Protein AF-A0A970R8T7-F1 (afdb_monomer_lite)

Sequence (219 aa):
MKTLKLEVGKTYRNRNGEEVKIVWNNNTDKYPYQGSDGKSYTEYGVFDYDAGETSRDLIEEVEAPPATRHAFSIPDGVKEITVEQVGNRIVVEMVPEEVEGPKPGDVMINVHESVYIFKEPVGKNTHKSYAWLGKYGRLAIGKSCFSGRPATPEEAQPLFDALKKAGKKWNPKTMQVEEVPESTRIREWVQEHLNDGYYNQQGIAEVIGNYLNQKEGVK

pLDDT: mean 87.62, std 8.95, range [45.06, 97.0]

Structure (mmCIF, N/CA/C/O backbone):
data_AF-A0A970R8T7-F1
#
_entry.id   AF-A0A970R8T7-F1
#
loop_
_atom_site.group_PDB
_atom_site.id
_atom_site.type_symbol
_atom_site.label_atom_id
_atom_site.label_alt_id
_atom_site.label_comp_id
_atom_site.label_asym_id
_atom_site.label_entity_id
_atom_site.label_seq_id
_atom_site.pdbx_PDB_ins_code
_atom_site.Cartn_x
_atom_site.Cartn_y
_atom_site.Cartn_z
_atom_site.occupancy
_atom_site.B_iso_or_equiv
_atom_site.auth_seq_id
_atom_site.auth_comp_id
_atom_site.auth_asym_id
_atom_site.auth_atom_id
_atom_site.pdbx_PDB_model_num
ATOM 1 N N . MET A 1 1 ? -18.421 0.380 67.987 1.00 47.97 1 MET A N 1
ATOM 2 C CA . MET A 1 1 ? -19.191 0.788 66.793 1.00 47.97 1 MET A CA 1
ATOM 3 C C . MET A 1 1 ? -18.249 1.556 65.884 1.00 47.97 1 MET A C 1
ATOM 5 O O . MET A 1 1 ? -17.471 2.343 66.410 1.00 47.97 1 MET A O 1
ATOM 9 N N . LYS A 1 2 ? -18.233 1.282 64.573 1.00 54.03 2 LYS A N 1
ATOM 10 C CA . LYS A 1 2 ? -17.502 2.139 63.629 1.00 54.03 2 LYS A CA 1
ATOM 11 C C . LYS A 1 2 ? -18.202 3.498 63.621 1.00 54.03 2 LYS A C 1
ATOM 13 O O . LYS A 1 2 ? -19.410 3.544 63.425 1.00 54.03 2 LYS A O 1
ATOM 18 N N . THR A 1 3 ? -17.465 4.569 63.875 1.00 72.38 3 THR A N 1
ATOM 19 C CA . THR A 1 3 ? -17.986 5.928 63.732 1.00 72.38 3 THR A CA 1
ATOM 20 C C . THR A 1 3 ? -18.136 6.201 62.238 1.00 72.38 3 THR A C 1
ATOM 22 O O . THR A 1 3 ? -17.134 6.228 61.525 1.00 72.38 3 THR A O 1
ATOM 25 N N . LEU A 1 4 ? -19.373 6.310 61.750 1.00 87.69 4 LEU A N 1
ATOM 26 C CA . LEU A 1 4 ? -19.646 6.647 60.355 1.00 87.69 4 LEU A CA 1
ATOM 27 C C . LEU A 1 4 ? -19.125 8.059 60.079 1.00 87.69 4 LEU A C 1
ATOM 29 O O . LEU A 1 4 ? -19.402 8.960 60.860 1.00 87.69 4 LEU A O 1
ATOM 33 N N . LYS A 1 5 ? -18.385 8.261 58.990 1.00 92.69 5 LYS A N 1
ATOM 34 C CA . LYS A 1 5 ? -17.990 9.595 58.533 1.00 92.69 5 LYS A CA 1
ATOM 35 C C . LYS A 1 5 ? -18.388 9.746 57.075 1.00 92.69 5 LYS A C 1
ATOM 37 O O . LYS A 1 5 ? -17.973 8.941 56.241 1.00 92.69 5 LYS A O 1
ATOM 42 N N . LEU A 1 6 ? -19.223 10.737 56.789 1.00 92.81 6 LEU A N 1
ATOM 43 C CA . LEU A 1 6 ? -19.702 10.985 55.436 1.00 92.81 6 LEU A CA 1
ATOM 44 C C . LEU A 1 6 ? -18.596 11.573 54.555 1.00 92.81 6 LEU A C 1
ATOM 46 O O . LEU A 1 6 ? -17.823 12.427 54.988 1.00 92.81 6 LEU A O 1
ATOM 50 N N . GLU A 1 7 ? -18.560 11.152 53.293 1.00 93.69 7 GLU A N 1
ATOM 51 C CA . GLU A 1 7 ? -17.709 11.729 52.256 1.00 93.69 7 GLU A CA 1
ATOM 52 C C . GLU A 1 7 ? -18.530 11.978 50.989 1.00 93.69 7 GLU A C 1
ATOM 54 O O . GLU A 1 7 ? -19.393 11.183 50.608 1.00 93.69 7 GLU A O 1
ATOM 59 N N . VAL A 1 8 ? -18.237 13.085 50.307 1.00 93.00 8 VAL A N 1
ATOM 60 C CA . VAL A 1 8 ? -18.879 13.413 49.031 1.00 93.00 8 VAL A CA 1
ATOM 61 C C . VAL A 1 8 ? -18.501 12.371 47.978 1.00 93.00 8 VAL A C 1
ATOM 63 O O . VAL A 1 8 ? -17.332 12.040 47.803 1.00 93.00 8 VAL A O 1
ATOM 66 N N . GLY A 1 9 ? -19.500 11.876 47.251 1.00 90.81 9 GLY A N 1
ATOM 67 C CA . GLY A 1 9 ? -19.357 10.865 46.206 1.00 90.81 9 GLY A CA 1
ATOM 68 C C . GLY A 1 9 ? -19.678 9.441 46.659 1.00 90.81 9 GLY A C 1
ATOM 69 O O . GLY A 1 9 ? -19.967 8.609 45.797 1.00 90.81 9 GLY A O 1
ATOM 70 N N . LYS A 1 10 ? -19.693 9.174 47.971 1.00 93.06 10 LYS A N 1
ATOM 71 C CA . LYS A 1 10 ? -20.064 7.875 48.546 1.00 93.06 10 LYS A CA 1
ATOM 72 C C . LYS A 1 10 ? -21.576 7.736 48.738 1.00 93.06 10 LYS A C 1
ATOM 74 O O . LYS A 1 10 ? -22.303 8.730 48.796 1.00 93.06 10 LYS A O 1
ATOM 79 N N . THR A 1 11 ? -22.032 6.491 48.834 1.00 94.06 11 THR A N 1
ATOM 80 C CA . THR A 1 11 ? -23.437 6.130 49.060 1.00 94.06 11 THR A CA 1
ATOM 81 C C . THR A 1 11 ? -23.575 5.487 50.427 1.00 94.06 11 THR A C 1
ATOM 83 O O . THR A 1 11 ? -22.715 4.713 50.836 1.00 94.06 11 THR A O 1
ATOM 86 N N . TYR A 1 12 ? -24.648 5.813 51.134 1.00 94.56 12 TYR A N 1
ATOM 87 C CA . TYR A 1 12 ? -24.905 5.344 52.487 1.00 94.56 12 TYR A CA 1
ATOM 88 C C . TYR A 1 12 ? -26.340 4.857 52.608 1.00 94.56 12 TYR A C 1
ATOM 90 O O . TYR A 1 12 ? -27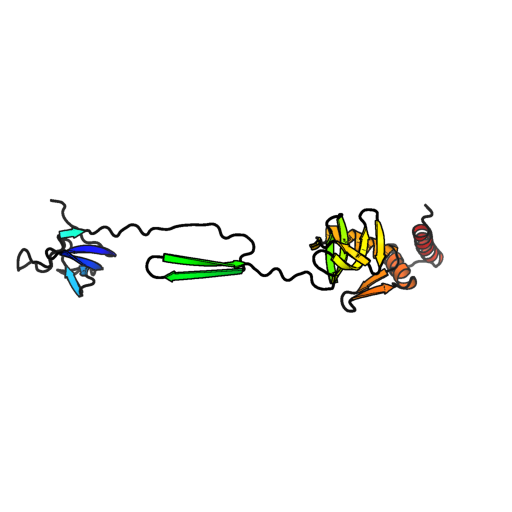.222 5.391 51.944 1.00 94.56 12 TYR A O 1
ATOM 98 N N . ARG A 1 13 ? -26.589 3.868 53.461 1.00 94.50 13 ARG A N 1
ATOM 99 C CA . ARG A 1 13 ? -27.934 3.360 53.724 1.00 94.50 13 ARG A CA 1
ATOM 100 C C . ARG A 1 13 ? -28.487 3.961 55.007 1.00 94.50 13 ARG A C 1
ATOM 102 O O . ARG A 1 13 ? -27.788 4.013 56.024 1.00 94.50 13 ARG A O 1
ATOM 109 N N . ASN A 1 14 ? -29.734 4.415 54.959 1.00 94.00 14 ASN A N 1
ATOM 110 C CA . ASN A 1 14 ? -30.456 4.874 56.138 1.00 94.00 14 ASN A CA 1
ATOM 111 C C . ASN A 1 14 ? -31.114 3.711 56.902 1.00 94.00 14 ASN A C 1
ATOM 113 O O . ASN A 1 14 ? -31.119 2.564 56.450 1.00 94.00 14 ASN A O 1
ATOM 117 N N . ARG A 1 15 ? -31.705 3.997 58.066 1.00 91.56 15 ARG A N 1
ATOM 118 C CA . ARG A 1 15 ? -32.386 2.980 58.893 1.00 91.56 15 ARG A CA 1
ATOM 119 C C . ARG A 1 15 ? -33.628 2.361 58.237 1.00 91.56 15 ARG A C 1
ATOM 121 O O . ARG A 1 15 ? -34.011 1.260 58.622 1.00 91.56 15 ARG A O 1
ATOM 128 N N . ASN A 1 16 ? -34.232 3.027 57.251 1.00 92.25 16 ASN A N 1
ATOM 129 C CA . ASN A 1 16 ? -35.312 2.467 56.427 1.00 92.25 16 ASN A CA 1
ATOM 130 C C . ASN A 1 16 ? -34.809 1.545 55.305 1.00 92.25 16 ASN A C 1
ATOM 132 O O . ASN A 1 16 ? -35.622 0.945 54.604 1.00 92.25 16 ASN A O 1
ATOM 136 N N . GLY A 1 17 ? -33.493 1.425 55.119 1.00 90.31 17 GLY A N 1
ATOM 137 C CA . GLY A 1 17 ? -32.898 0.648 54.037 1.00 90.31 17 GLY A CA 1
ATOM 138 C C . GLY A 1 17 ? -32.753 1.412 52.716 1.00 90.31 17 GLY A C 1
ATOM 139 O O . GLY A 1 17 ? -32.382 0.809 51.713 1.00 90.31 17 GLY A O 1
ATOM 140 N N . GLU A 1 18 ? -33.026 2.717 52.695 1.00 92.81 18 GLU A N 1
ATOM 141 C CA . GLU A 1 18 ? -32.900 3.559 51.502 1.00 92.81 18 GLU A CA 1
ATOM 142 C C . GLU A 1 18 ? -31.448 4.020 51.324 1.00 92.81 18 GLU A C 1
ATOM 144 O O . GLU A 1 18 ? -30.773 4.376 52.291 1.00 92.81 18 GLU A O 1
ATOM 149 N N . GLU A 1 19 ? -30.965 4.024 50.082 1.00 94.56 19 GLU A N 1
ATOM 150 C CA . GLU A 1 19 ? -29.595 4.412 49.743 1.00 94.56 19 GLU A CA 1
ATOM 151 C C . GLU A 1 19 ? -29.531 5.882 49.310 1.00 94.56 19 GLU A C 1
ATOM 153 O O . GLU A 1 19 ? -30.223 6.315 48.388 1.00 94.56 19 GLU A O 1
ATOM 158 N N . VAL A 1 20 ? -28.672 6.654 49.971 1.00 94.38 20 VAL A N 1
ATOM 159 C CA . VAL A 1 20 ? -28.485 8.090 49.769 1.00 94.38 20 VAL A CA 1
ATOM 160 C C . VAL A 1 20 ? -27.037 8.348 49.380 1.00 94.38 20 VAL A C 1
ATOM 162 O O . VAL A 1 20 ? -26.107 8.067 50.139 1.00 94.38 20 VAL A O 1
ATOM 165 N N . LYS A 1 21 ? -26.828 8.911 48.187 1.00 95.12 21 LYS A N 1
ATOM 166 C CA . LYS A 1 21 ? -25.505 9.353 47.745 1.00 95.12 21 LYS A CA 1
ATOM 167 C C . LYS A 1 21 ? -25.242 10.756 48.260 1.00 95.12 21 LYS A C 1
ATOM 169 O O . LYS A 1 21 ? -26.042 11.652 48.019 1.00 95.12 21 LYS A O 1
ATOM 174 N N . ILE A 1 22 ? -24.108 10.978 48.909 1.00 96.00 22 ILE A N 1
ATOM 175 C CA . ILE A 1 22 ? -23.705 12.322 49.323 1.00 96.00 22 ILE A CA 1
ATOM 176 C C . ILE A 1 22 ? -23.175 13.061 48.099 1.00 96.00 22 ILE A C 1
ATOM 178 O O . ILE A 1 22 ? -22.177 12.663 47.499 1.00 96.00 22 ILE A O 1
ATOM 182 N N . VAL A 1 23 ? -23.865 14.125 47.698 1.00 96.06 23 VAL A N 1
ATOM 183 C CA . VAL A 1 23 ? -23.583 14.860 46.456 1.00 96.06 23 VAL A CA 1
ATOM 184 C C . VAL A 1 23 ? -22.853 16.172 46.700 1.00 96.06 23 VAL A C 1
ATOM 186 O O . VAL A 1 23 ? -22.197 16.678 45.792 1.00 96.06 23 VAL A O 1
ATOM 189 N N . TRP A 1 24 ? -22.933 16.718 47.913 1.00 94.62 24 TRP A N 1
ATOM 190 C CA . TRP A 1 24 ? -22.353 18.018 48.221 1.00 94.62 24 TRP A CA 1
ATOM 191 C C . TRP A 1 24 ? -21.981 18.148 49.698 1.00 94.62 24 TRP A C 1
ATOM 193 O O . TRP A 1 24 ? -22.558 17.473 50.549 1.00 94.62 24 TRP A O 1
ATOM 203 N N . ASN A 1 25 ? -21.002 19.008 49.990 1.00 93.88 25 ASN A N 1
ATOM 204 C CA . ASN A 1 25 ? -20.616 19.387 51.344 1.00 93.88 25 ASN A CA 1
ATOM 205 C C . ASN A 1 25 ? -20.251 20.883 51.390 1.00 93.88 25 ASN A C 1
ATOM 207 O O . ASN A 1 25 ? -19.414 21.332 50.605 1.00 93.88 25 ASN A O 1
ATOM 211 N N . ASN A 1 26 ? -20.860 21.642 52.303 1.00 89.62 26 ASN A N 1
ATOM 212 C CA . ASN A 1 26 ? -20.630 23.080 52.474 1.00 89.62 26 ASN A CA 1
ATOM 213 C C . ASN A 1 26 ? -19.660 23.450 53.616 1.00 89.62 26 ASN A C 1
ATOM 215 O O . ASN A 1 26 ? -19.360 24.632 53.786 1.00 89.62 26 ASN A O 1
ATOM 219 N N . ASN A 1 27 ? -19.179 22.466 54.386 1.00 84.69 27 ASN A N 1
ATOM 220 C CA . ASN A 1 27 ? -18.212 22.552 55.494 1.00 84.69 27 ASN A CA 1
ATOM 221 C C . ASN A 1 27 ? -18.502 23.595 56.592 1.00 84.69 27 ASN A C 1
ATOM 223 O O . ASN A 1 27 ? -17.653 23.816 57.454 1.00 84.69 27 ASN A O 1
ATOM 227 N N . THR A 1 28 ? -19.654 24.262 56.568 1.00 78.19 28 THR A N 1
ATOM 228 C CA . THR A 1 28 ? -19.912 25.451 57.397 1.00 78.19 28 THR A CA 1
ATOM 229 C C . THR A 1 28 ? -21.260 25.410 58.115 1.00 78.19 28 THR A C 1
ATOM 231 O O . THR A 1 28 ? -21.489 26.231 58.999 1.00 78.19 28 THR A O 1
ATOM 234 N N . ASP A 1 29 ? -22.127 24.450 57.787 1.00 82.38 29 ASP A N 1
ATOM 235 C CA . ASP A 1 29 ? -23.466 24.310 58.369 1.00 82.38 29 ASP A CA 1
ATOM 236 C C . ASP A 1 29 ? -23.533 23.201 59.441 1.00 82.38 29 ASP A C 1
ATOM 238 O O . ASP A 1 29 ? -22.688 22.306 59.484 1.00 82.38 29 ASP A O 1
ATOM 242 N N . LYS A 1 30 ? -24.573 23.233 60.291 1.00 86.31 30 LYS A N 1
ATOM 243 C CA . LYS A 1 30 ? -24.917 22.168 61.259 1.00 86.31 30 LYS A CA 1
ATOM 244 C C . LYS A 1 30 ? -25.123 20.825 60.546 1.00 86.31 30 LYS A C 1
ATOM 246 O O . LYS A 1 30 ? -24.790 19.779 61.099 1.00 86.31 30 LYS A O 1
ATOM 251 N N . TYR A 1 31 ? -25.625 20.869 59.312 1.00 90.88 31 TYR A N 1
ATOM 252 C CA . TYR A 1 31 ? -25.830 19.715 58.435 1.00 90.88 31 TYR A CA 1
ATOM 253 C C . TYR A 1 31 ? -25.072 19.923 57.120 1.00 90.88 31 TYR A C 1
ATOM 255 O O . TYR A 1 31 ? -25.674 20.285 56.106 1.00 90.88 31 TYR A O 1
ATOM 263 N N . PRO A 1 32 ? -23.738 19.772 57.127 1.00 92.94 32 PRO A N 1
ATOM 264 C CA . PRO A 1 32 ? -22.929 20.261 56.028 1.00 92.94 32 PRO A CA 1
ATOM 265 C C . PRO A 1 32 ? -23.013 19.377 54.781 1.00 92.94 32 PRO A C 1
ATOM 267 O O . PRO A 1 32 ? -22.701 19.863 53.699 1.00 92.94 32 PRO A O 1
ATOM 270 N N . TYR A 1 33 ? -23.459 18.120 54.896 1.00 95.25 33 TYR A N 1
ATOM 271 C CA . TYR A 1 33 ? -23.526 17.163 53.789 1.00 95.25 33 TYR A CA 1
ATOM 272 C C . TYR A 1 33 ? -24.929 17.078 53.197 1.00 95.25 33 TYR A C 1
ATOM 274 O O . TYR A 1 33 ? -25.868 16.766 53.916 1.00 95.25 33 TYR A O 1
ATOM 282 N N . GLN A 1 34 ? -25.075 17.265 51.886 1.00 95.94 34 GLN A N 1
ATOM 283 C CA . GLN A 1 34 ? -26.351 17.085 51.191 1.00 95.94 34 GLN A CA 1
ATOM 284 C C . GLN A 1 34 ? -26.388 15.750 50.442 1.00 95.94 34 GLN A C 1
ATOM 286 O O . GLN A 1 34 ? -25.474 15.422 49.677 1.00 95.94 34 GLN A O 1
ATOM 291 N N . GLY A 1 35 ? -27.460 14.993 50.657 1.00 95.38 35 GLY A N 1
ATOM 292 C CA . GLY A 1 35 ? -27.767 13.747 49.969 1.00 95.38 35 GLY A CA 1
ATOM 293 C C . GLY A 1 35 ? -28.494 13.950 48.638 1.00 95.38 35 GLY A C 1
ATOM 294 O O . GLY A 1 35 ? -29.081 14.997 48.362 1.00 95.38 35 GLY A O 1
ATOM 295 N N . SER A 1 36 ? -28.484 12.913 47.801 1.00 95.31 36 SER A N 1
ATOM 296 C CA . SER A 1 36 ? -29.215 12.837 46.528 1.00 95.31 36 SER A CA 1
ATOM 297 C C . SER A 1 36 ? -30.737 12.884 46.691 1.00 95.31 36 SER A C 1
ATOM 299 O O . SER A 1 36 ? -31.455 13.136 45.731 1.00 95.31 36 SER A O 1
ATOM 301 N N . ASP A 1 37 ? -31.223 12.650 47.906 1.00 93.38 37 ASP A N 1
ATOM 302 C CA . ASP A 1 37 ? -32.613 12.793 48.341 1.00 93.38 37 ASP A CA 1
ATOM 303 C C . ASP A 1 37 ? -32.996 14.249 48.683 1.00 93.38 37 ASP A C 1
ATOM 305 O O . ASP A 1 37 ? -34.122 14.531 49.105 1.00 93.38 37 ASP A O 1
ATOM 309 N N . GLY A 1 38 ? -32.055 15.186 48.523 1.00 92.75 38 GLY A N 1
ATOM 310 C CA . GLY A 1 38 ? -32.233 16.602 48.824 1.00 92.75 38 GLY A CA 1
ATOM 311 C C . GLY A 1 38 ? -32.230 16.924 50.319 1.00 92.75 38 GLY A C 1
ATOM 312 O O . GLY A 1 38 ? -32.581 18.046 50.686 1.00 92.75 38 GLY A O 1
ATOM 313 N N . LYS A 1 39 ? -31.867 15.971 51.186 1.00 93.81 39 LYS A N 1
ATOM 314 C CA . LYS A 1 39 ? -31.753 16.173 52.635 1.00 93.81 39 LYS A CA 1
ATOM 315 C C . LYS A 1 39 ? -30.326 16.512 53.033 1.00 93.81 39 LYS A C 1
ATOM 317 O O . LYS A 1 39 ? -29.384 16.196 52.312 1.00 93.81 39 LYS A O 1
ATOM 322 N N . SER A 1 40 ? -30.187 17.155 54.187 1.00 94.31 40 SER A N 1
ATOM 323 C CA . SER A 1 40 ? -28.890 17.497 54.758 1.00 94.31 40 SER A CA 1
ATOM 324 C C . SER A 1 40 ? -28.618 16.657 56.000 1.00 94.31 40 SER A C 1
ATOM 326 O O . SER A 1 40 ? -29.532 16.366 56.768 1.00 94.31 40 SER A O 1
ATOM 328 N N . TYR A 1 41 ? -27.358 16.283 56.182 1.00 93.38 41 TYR A N 1
ATOM 329 C CA . TYR A 1 41 ? -26.882 15.362 57.201 1.00 93.38 41 TYR A CA 1
ATOM 330 C C . TYR A 1 41 ? -25.664 15.945 57.913 1.00 93.38 41 TYR A C 1
ATOM 332 O O . TYR A 1 41 ? -24.873 16.698 57.331 1.00 93.38 41 TYR A O 1
ATOM 340 N N . THR A 1 42 ? -25.489 15.575 59.178 1.00 92.75 42 THR A N 1
ATOM 341 C CA . THR A 1 42 ? -24.240 15.834 59.902 1.00 92.75 42 THR A CA 1
ATOM 342 C C . THR A 1 42 ? -23.101 14.992 59.325 1.00 92.75 42 THR A C 1
ATOM 344 O O . THR A 1 42 ? -23.326 14.049 58.568 1.00 92.75 42 THR A O 1
ATOM 347 N N . GLU A 1 43 ? -21.861 15.268 59.732 1.00 92.25 43 GLU A N 1
ATOM 348 C CA . GLU A 1 43 ? -20.707 14.440 59.348 1.00 92.25 43 GLU A CA 1
ATOM 349 C C . GLU A 1 43 ? -20.832 12.960 59.746 1.00 92.25 43 GLU A C 1
ATOM 351 O O . GLU A 1 43 ? -20.168 12.117 59.145 1.00 92.25 43 GLU A O 1
ATOM 356 N N . TYR A 1 44 ? -21.710 12.647 60.706 1.00 91.62 44 TYR A N 1
ATOM 357 C CA . TYR A 1 44 ? -21.961 11.299 61.217 1.00 91.62 44 TYR A CA 1
ATOM 358 C C . TYR A 1 44 ? -23.240 10.660 60.661 1.00 91.62 44 TYR A C 1
ATOM 360 O O . TYR A 1 44 ? -23.652 9.614 61.153 1.00 91.62 44 TYR A O 1
ATOM 368 N N . GLY A 1 45 ? -23.889 11.273 59.664 1.00 89.56 45 GLY A N 1
ATOM 369 C CA . GLY A 1 45 ? -25.091 10.702 59.052 1.00 89.56 45 GLY A CA 1
ATOM 370 C C . GLY A 1 45 ? -26.404 11.018 59.763 1.00 89.56 45 GLY A C 1
ATOM 371 O O . GLY A 1 45 ? -27.435 10.485 59.368 1.00 89.56 45 GLY A O 1
ATOM 372 N N . VAL A 1 46 ? -26.406 11.888 60.777 1.00 91.75 46 VAL A N 1
ATOM 373 C CA . VAL A 1 46 ? -27.632 12.253 61.509 1.00 91.75 46 VAL A CA 1
ATOM 374 C C . VAL A 1 46 ? -28.428 13.276 60.707 1.00 91.75 46 VAL A C 1
ATOM 376 O O . VAL A 1 46 ? -27.875 14.299 60.297 1.00 91.75 46 VAL A O 1
ATOM 379 N N . PHE A 1 47 ? -29.715 13.006 60.493 1.00 89.06 47 PHE A N 1
ATOM 380 C CA . PHE A 1 47 ? -30.612 13.902 59.758 1.00 89.06 47 PHE A CA 1
ATOM 381 C C . PHE A 1 47 ? -31.160 15.034 60.641 1.00 89.06 47 PHE A C 1
ATOM 383 O O . PHE A 1 47 ? -31.245 16.177 60.199 1.00 89.06 47 PHE A O 1
ATOM 390 N N . ASP A 1 48 ? -31.514 14.727 61.891 1.00 86.69 48 ASP A N 1
ATOM 391 C CA . ASP A 1 48 ? -32.039 15.696 62.856 1.00 86.69 48 ASP A CA 1
ATOM 392 C C . ASP A 1 48 ? -31.436 15.450 64.243 1.00 86.69 48 ASP A C 1
ATOM 394 O O . ASP A 1 48 ? -31.723 14.455 64.902 1.00 86.69 48 ASP A O 1
ATOM 398 N N . TYR A 1 49 ? -30.578 16.369 64.682 1.00 77.50 49 TYR A N 1
ATOM 399 C CA . TYR A 1 49 ? -29.861 16.257 65.950 1.00 77.50 49 TYR A CA 1
ATOM 400 C C . TYR A 1 49 ? -30.786 16.357 67.173 1.00 77.50 49 TYR A C 1
ATOM 402 O O . TYR A 1 49 ? -30.487 15.787 68.221 1.00 77.50 49 TYR A O 1
ATOM 410 N N . ASP A 1 50 ? -31.898 17.085 67.052 1.00 81.25 50 ASP A N 1
ATOM 411 C CA . ASP A 1 50 ? -32.761 17.429 68.184 1.00 81.25 50 ASP A CA 1
ATOM 412 C C . ASP A 1 50 ? -33.877 16.382 68.391 1.00 81.25 50 ASP A C 1
ATOM 414 O O . ASP A 1 50 ? -34.461 16.293 69.473 1.00 81.25 50 ASP A O 1
ATOM 418 N N . ALA A 1 51 ? -34.134 15.545 67.379 1.00 78.75 51 ALA A N 1
ATOM 419 C CA . ALA A 1 51 ? -35.141 14.482 67.401 1.00 78.75 51 ALA A CA 1
ATOM 420 C C . ALA A 1 51 ? -34.616 13.111 67.879 1.00 78.75 51 ALA A C 1
ATOM 422 O O . ALA A 1 51 ? -35.403 12.173 68.021 1.00 78.75 51 ALA A O 1
ATOM 423 N N . GLY A 1 52 ? -33.313 12.979 68.152 1.00 80.69 52 GLY A N 1
ATOM 424 C CA . GLY A 1 52 ? -32.690 11.694 68.481 1.00 80.69 52 GLY A CA 1
ATOM 425 C C . GLY A 1 52 ? -32.544 10.785 67.256 1.00 80.69 52 GLY A C 1
ATOM 426 O O . GLY A 1 52 ? -32.410 11.269 66.139 1.00 80.69 52 GLY A O 1
ATOM 427 N N . GLU A 1 53 ? -32.540 9.461 67.455 1.00 85.62 53 GLU A N 1
ATOM 428 C CA . GLU A 1 53 ? -32.408 8.516 66.337 1.00 85.62 53 GLU A CA 1
ATOM 429 C C . GLU A 1 53 ? -33.630 8.586 65.413 1.00 85.62 53 GLU A C 1
ATOM 431 O O . GLU A 1 53 ? -34.748 8.238 65.804 1.00 85.62 53 GLU A O 1
ATOM 436 N N . THR A 1 54 ? -33.411 8.990 64.164 1.00 89.38 54 THR A N 1
ATOM 437 C CA . THR A 1 54 ? -34.465 9.074 63.155 1.00 89.38 54 THR A CA 1
ATOM 438 C C . THR A 1 54 ? -34.324 7.973 62.117 1.00 89.38 54 THR A C 1
ATOM 440 O O . THR A 1 54 ? -33.235 7.482 61.818 1.00 89.38 54 THR A O 1
ATOM 443 N N . SER A 1 55 ? -35.441 7.604 61.491 1.00 90.56 55 SER A N 1
ATOM 444 C CA . SER A 1 55 ? -35.446 6.613 60.410 1.00 90.56 55 SER A CA 1
ATOM 445 C C . SER A 1 55 ? -34.624 7.030 59.180 1.00 90.56 55 SER A C 1
ATOM 447 O O . SER A 1 55 ? -34.265 6.191 58.355 1.00 90.56 55 SER A O 1
ATOM 449 N N . ARG A 1 56 ? -34.299 8.323 59.076 1.00 90.56 56 ARG A N 1
ATOM 450 C CA . ARG A 1 56 ? -33.505 8.910 57.996 1.00 90.56 56 ARG A CA 1
ATOM 451 C C . ARG A 1 56 ? -32.012 8.934 58.281 1.00 90.56 56 ARG A C 1
ATOM 453 O O . ARG A 1 56 ? -31.257 9.236 57.367 1.00 90.56 56 ARG A O 1
ATOM 460 N N . ASP A 1 57 ? -31.582 8.614 59.498 1.00 92.62 57 ASP A N 1
ATOM 461 C CA . ASP A 1 57 ? -30.159 8.617 59.820 1.00 92.62 57 ASP A CA 1
ATOM 462 C C . ASP A 1 57 ? -29.423 7.579 58.969 1.00 92.62 57 ASP A C 1
ATOM 464 O O . ASP A 1 57 ? -29.849 6.424 58.864 1.00 92.62 57 ASP A O 1
ATOM 468 N N . LEU A 1 58 ? -28.312 8.002 58.373 1.00 93.31 58 LEU A N 1
ATOM 469 C CA . LEU A 1 58 ? -27.393 7.155 57.627 1.00 93.31 58 LEU A CA 1
ATOM 470 C C . LEU A 1 58 ? -26.580 6.335 58.628 1.00 93.31 58 LEU A C 1
ATOM 472 O O . LEU A 1 58 ? -25.977 6.890 59.544 1.00 93.31 58 LEU A O 1
ATOM 476 N N . ILE A 1 59 ? -26.582 5.014 58.465 1.00 93.12 59 ILE A N 1
ATOM 477 C CA . ILE A 1 59 ? -25.998 4.084 59.443 1.00 93.12 59 ILE A CA 1
ATOM 478 C C . ILE A 1 59 ? -24.865 3.231 58.876 1.00 93.12 59 ILE A C 1
ATOM 480 O O . ILE A 1 59 ? -24.040 2.733 59.641 1.00 93.12 59 ILE A O 1
ATOM 484 N N . GLU A 1 60 ? -24.780 3.084 57.554 1.00 91.81 60 GLU A N 1
ATOM 485 C CA . GLU A 1 60 ? -23.723 2.308 56.906 1.00 91.81 60 GLU A CA 1
ATOM 486 C C . GLU A 1 60 ? -23.333 2.887 55.545 1.00 91.81 60 GLU A C 1
ATOM 488 O O . GLU A 1 60 ? -24.173 3.412 54.819 1.00 91.81 60 GLU A O 1
ATOM 493 N N . GLU A 1 61 ? -22.048 2.794 55.200 1.00 91.00 61 GLU A N 1
ATOM 494 C CA . GLU A 1 61 ? -21.557 3.041 53.842 1.00 91.00 61 GLU A CA 1
ATOM 495 C C . GLU A 1 61 ? -21.902 1.835 52.961 1.00 91.00 61 GLU A C 1
ATOM 497 O O . GLU A 1 61 ? -21.613 0.694 53.322 1.00 91.00 61 GLU A O 1
ATOM 502 N N . VAL A 1 62 ? -22.507 2.092 51.804 1.00 88.12 62 VAL A N 1
ATOM 503 C CA . VAL A 1 62 ? -22.773 1.090 50.772 1.00 88.12 62 VAL A CA 1
ATOM 504 C C . VAL A 1 62 ? -21.644 1.168 49.755 1.00 88.12 62 VAL A C 1
ATOM 506 O O . VAL A 1 62 ? -21.556 2.120 48.974 1.00 88.12 62 VAL A O 1
ATOM 509 N N . GLU A 1 63 ? -20.772 0.161 49.758 1.00 79.25 63 GLU A N 1
ATOM 510 C CA . GLU A 1 63 ? -19.757 0.020 48.719 1.00 79.25 63 GLU A CA 1
ATOM 511 C C . GLU A 1 63 ? -20.453 -0.199 47.371 1.00 79.25 63 GLU A C 1
ATOM 513 O O . GLU A 1 63 ? -21.175 -1.179 47.170 1.00 79.25 63 GLU A O 1
ATOM 518 N N . ALA A 1 64 ? -20.252 0.731 46.434 1.00 66.31 64 ALA A N 1
ATOM 519 C CA . ALA A 1 64 ? -20.711 0.533 45.068 1.00 66.31 64 ALA A CA 1
ATOM 520 C C . ALA A 1 64 ? -20.012 -0.711 44.488 1.00 66.31 64 ALA A C 1
ATOM 522 O O . ALA A 1 64 ? -18.801 -0.866 44.685 1.00 66.31 64 ALA A O 1
ATOM 523 N N . PRO A 1 65 ? -20.727 -1.587 43.757 1.00 63.72 65 PRO A N 1
ATOM 524 C CA . PRO A 1 65 ? -20.091 -2.725 43.117 1.00 63.72 65 PRO A CA 1
ATOM 525 C C . PRO A 1 65 ? -18.964 -2.221 42.206 1.00 63.72 65 PRO A C 1
ATOM 527 O O . PRO A 1 65 ? -19.132 -1.202 41.523 1.00 63.72 65 PRO A O 1
ATOM 530 N N . PRO A 1 66 ? -17.804 -2.898 42.189 1.00 58.16 66 PRO A N 1
ATOM 531 C CA . PRO A 1 66 ? -16.697 -2.487 41.347 1.00 58.16 66 PRO A CA 1
ATOM 532 C C . PRO A 1 66 ? -17.174 -2.444 39.897 1.00 58.16 66 PRO A C 1
ATOM 534 O O . PRO A 1 66 ? -17.747 -3.410 39.393 1.00 58.16 66 PRO A O 1
ATOM 537 N N . ALA A 1 67 ? -16.942 -1.318 39.222 1.00 62.53 67 ALA A N 1
ATOM 538 C CA . ALA A 1 67 ? -17.215 -1.208 37.798 1.00 62.53 67 ALA A CA 1
ATOM 539 C C . ALA A 1 67 ? -16.389 -2.275 37.064 1.00 62.53 67 ALA A C 1
ATOM 541 O O . ALA A 1 67 ? -15.164 -2.165 36.964 1.00 62.53 67 ALA A O 1
ATOM 542 N N . THR A 1 68 ? -17.046 -3.321 36.570 1.00 70.12 68 THR A N 1
ATOM 543 C CA . THR A 1 68 ? -16.407 -4.357 35.760 1.00 70.12 68 THR A CA 1
ATOM 544 C C . THR A 1 68 ? -15.949 -3.738 34.449 1.00 70.12 68 THR A C 1
ATOM 546 O O . THR A 1 68 ? -16.761 -3.295 33.638 1.00 70.12 68 THR A O 1
ATOM 549 N N . ARG A 1 69 ? -14.631 -3.681 34.250 1.00 76.94 69 ARG A N 1
ATOM 550 C CA . ARG A 1 69 ? -14.003 -3.236 33.005 1.00 76.94 69 ARG A CA 1
ATOM 551 C C . ARG A 1 69 ? -13.421 -4.448 32.296 1.00 76.94 69 ARG A C 1
ATOM 553 O O . ARG A 1 69 ? -12.655 -5.199 32.893 1.00 76.94 69 ARG A O 1
ATOM 560 N N . HIS A 1 70 ? -13.753 -4.600 31.021 1.00 82.12 70 HIS A N 1
ATOM 561 C CA . HIS A 1 70 ? -13.153 -5.594 30.141 1.00 82.12 70 HIS A CA 1
ATOM 562 C C . HIS A 1 70 ? -12.383 -4.869 29.043 1.00 82.12 70 HIS A C 1
ATOM 564 O O . HIS A 1 70 ? -12.906 -3.942 28.428 1.00 82.12 70 HIS A O 1
ATOM 570 N N . ALA A 1 71 ? -11.137 -5.277 28.824 1.00 84.88 71 ALA A N 1
ATOM 571 C CA . ALA A 1 71 ? -10.295 -4.772 27.752 1.00 84.88 71 ALA A CA 1
ATOM 572 C C . ALA A 1 71 ? -10.073 -5.882 26.724 1.00 84.88 71 ALA A C 1
ATOM 574 O O . ALA A 1 71 ? -9.910 -7.047 27.088 1.00 84.88 71 ALA A O 1
ATOM 575 N N . PHE A 1 72 ? -10.049 -5.513 25.451 1.00 87.12 72 PHE A N 1
ATOM 576 C CA . PHE A 1 72 ? -9.687 -6.385 24.341 1.00 87.12 72 PHE A CA 1
ATOM 577 C C . PHE A 1 72 ? -8.910 -5.570 23.305 1.00 87.12 72 PHE A C 1
ATOM 579 O O . PHE A 1 72 ? -9.034 -4.346 23.240 1.00 87.12 72 PHE A O 1
ATOM 586 N N . SER A 1 73 ? -8.082 -6.248 22.517 1.00 90.19 73 SER A N 1
ATOM 587 C CA . SER A 1 73 ? -7.328 -5.630 21.428 1.00 90.19 73 SER A CA 1
ATOM 588 C C . SER A 1 73 ? -8.226 -5.411 20.214 1.00 90.19 73 SER A C 1
ATOM 590 O O . SER A 1 73 ? -9.045 -6.271 19.889 1.00 90.19 73 SER A O 1
ATOM 592 N N . ILE A 1 74 ? -8.053 -4.279 19.534 1.00 87.44 74 ILE A N 1
ATOM 593 C CA . ILE A 1 74 ? -8.712 -4.014 18.253 1.00 87.44 74 ILE A CA 1
ATOM 594 C C . ILE A 1 74 ? -7.928 -4.763 17.162 1.00 87.44 74 ILE A C 1
ATOM 596 O O . ILE A 1 74 ? -6.714 -4.568 17.081 1.00 87.44 74 ILE A O 1
ATOM 600 N N . PRO A 1 75 ? -8.571 -5.631 16.360 1.00 83.69 75 PRO A N 1
ATOM 601 C CA . PRO A 1 75 ? -7.920 -6.290 15.232 1.00 83.69 75 PRO A CA 1
ATOM 602 C C . PRO A 1 75 ? -7.477 -5.294 14.151 1.00 83.69 75 PRO A C 1
ATOM 604 O O . PRO A 1 75 ? -8.153 -4.294 13.907 1.00 83.69 75 PRO A O 1
ATOM 607 N N . ASP A 1 76 ? -6.378 -5.603 13.460 1.00 79.00 76 ASP A N 1
ATOM 608 C CA . ASP A 1 76 ? -5.942 -4.837 12.290 1.00 79.00 76 ASP A CA 1
ATOM 609 C C . ASP A 1 76 ? -6.997 -4.903 11.174 1.00 79.00 76 ASP A C 1
ATOM 611 O O . ASP A 1 76 ? -7.563 -5.962 10.894 1.00 79.00 76 ASP A O 1
ATOM 615 N N . GLY A 1 77 ? -7.247 -3.769 10.514 1.00 76.19 77 GLY A N 1
ATOM 616 C CA . GLY A 1 77 ? -8.207 -3.675 9.410 1.00 76.19 77 GLY A CA 1
ATOM 617 C C . GLY A 1 77 ? -9.665 -3.487 9.836 1.00 76.19 77 GLY A C 1
ATOM 618 O O . GLY A 1 77 ? -10.556 -3.752 9.037 1.00 76.19 77 GLY A O 1
ATOM 619 N N . VAL A 1 78 ? -9.940 -3.045 11.068 1.00 85.50 78 VAL A N 1
ATOM 620 C CA . VAL A 1 78 ? -11.278 -2.588 11.488 1.00 85.50 78 VAL A CA 1
ATOM 621 C C . VAL A 1 78 ? -11.434 -1.097 11.182 1.00 85.50 78 VAL A C 1
ATOM 623 O O . VAL A 1 78 ? -10.661 -0.280 11.679 1.00 85.50 78 VAL A O 1
ATOM 626 N N . LYS A 1 79 ? -12.447 -0.740 10.386 1.00 85.31 79 LYS A N 1
ATOM 627 C CA . LYS A 1 79 ? -12.747 0.652 10.007 1.00 85.31 79 LYS A CA 1
ATOM 628 C C . LYS A 1 79 ? -13.667 1.340 11.007 1.00 85.31 79 LYS A C 1
ATOM 630 O O . LYS A 1 79 ? -13.522 2.531 11.268 1.00 85.31 79 LYS A O 1
ATOM 635 N N . GLU A 1 80 ? -14.627 0.593 11.539 1.00 86.75 80 GLU A N 1
ATOM 636 C CA . GLU A 1 80 ? -15.673 1.119 12.408 1.00 86.75 80 GLU A CA 1
ATOM 637 C C . GLU A 1 80 ? -15.963 0.137 13.545 1.00 86.75 80 GLU A C 1
ATOM 639 O O . GLU A 1 80 ? -15.986 -1.079 13.348 1.00 86.75 80 GLU A O 1
ATOM 644 N N . ILE A 1 81 ? -16.160 0.679 14.748 1.00 89.69 81 ILE A N 1
ATOM 645 C CA . ILE A 1 81 ? -16.568 -0.075 15.934 1.00 89.69 81 ILE A CA 1
ATOM 646 C C . ILE A 1 81 ? -17.844 0.565 16.459 1.00 89.69 81 ILE A C 1
ATOM 648 O O . ILE A 1 81 ? -17.840 1.741 16.827 1.00 89.69 81 ILE A O 1
ATOM 652 N N . THR A 1 82 ? -18.912 -0.217 16.546 1.00 90.44 82 THR A N 1
ATOM 653 C CA . THR A 1 82 ? -20.169 0.199 17.165 1.00 90.44 82 THR A CA 1
ATOM 654 C C . THR A 1 82 ? -20.339 -0.527 18.496 1.00 90.44 82 THR A C 1
ATOM 656 O O . THR A 1 82 ? -20.009 -1.706 18.647 1.00 90.44 82 THR A O 1
ATOM 659 N N . VAL A 1 83 ? -20.798 0.211 19.507 1.00 92.06 83 VAL A N 1
ATOM 660 C CA . VAL A 1 83 ? -21.032 -0.313 20.856 1.00 92.06 83 VAL A CA 1
ATOM 661 C C . VAL A 1 83 ? -22.457 0.029 21.257 1.00 92.06 83 VAL A C 1
ATOM 663 O O . VAL A 1 83 ? -22.817 1.202 21.329 1.00 92.06 83 VAL A O 1
ATOM 666 N N . GLU A 1 84 ? -23.252 -0.995 21.548 1.00 93.31 84 GLU A N 1
ATOM 667 C CA . GLU A 1 84 ? -24.645 -0.856 21.963 1.00 93.31 84 GLU A CA 1
ATOM 668 C C . GLU A 1 84 ? -24.904 -1.644 23.251 1.00 93.31 84 GLU A C 1
ATOM 670 O O . GLU A 1 84 ? -24.436 -2.772 23.421 1.00 93.31 84 GLU A O 1
ATOM 675 N N . GLN A 1 85 ? -25.674 -1.064 24.173 1.00 90.81 85 GLN A N 1
ATOM 676 C CA . GLN A 1 85 ? -26.172 -1.786 25.338 1.00 90.81 85 GLN A CA 1
ATOM 677 C C . GLN A 1 85 ? -27.574 -2.336 25.059 1.00 90.81 85 GLN A C 1
ATOM 679 O O . GLN A 1 85 ? -28.538 -1.582 24.951 1.00 90.81 85 GLN A O 1
ATOM 684 N N . VAL A 1 86 ? -27.698 -3.664 25.034 1.00 91.38 86 VAL A N 1
ATOM 685 C CA . VAL A 1 86 ? -28.968 -4.377 24.848 1.00 91.38 86 VAL A CA 1
ATOM 686 C C . VAL A 1 86 ? -29.303 -5.130 26.136 1.00 91.38 86 VAL A C 1
ATOM 688 O O . VAL A 1 86 ? -28.841 -6.247 26.382 1.00 91.38 86 VAL A O 1
ATOM 691 N N . GLY A 1 87 ? -30.089 -4.490 27.006 1.00 90.69 87 GLY A N 1
ATOM 692 C CA . GLY A 1 87 ? -30.417 -5.011 28.337 1.00 90.69 87 GLY A CA 1
ATOM 693 C C . GLY A 1 87 ? -29.171 -5.186 29.218 1.00 90.69 87 GLY A C 1
ATOM 694 O O . GLY A 1 87 ? -28.476 -4.219 29.523 1.00 90.69 87 GLY A O 1
ATOM 695 N N . ASN A 1 88 ? -28.885 -6.433 29.616 1.00 89.00 88 ASN A N 1
ATOM 696 C CA . ASN A 1 88 ? -27.687 -6.836 30.376 1.00 89.00 88 ASN A CA 1
ATOM 697 C C . ASN A 1 88 ? -26.530 -7.302 29.459 1.00 89.00 88 ASN A C 1
ATOM 699 O O . ASN A 1 88 ? -25.742 -8.179 29.803 1.00 89.00 88 ASN A O 1
ATOM 703 N N . ARG A 1 89 ? -26.456 -6.820 28.220 1.00 84.44 89 ARG A N 1
ATOM 704 C CA . ARG A 1 89 ? -25.365 -7.180 27.307 1.00 84.44 89 ARG A CA 1
ATOM 705 C C . ARG A 1 89 ? -24.802 -5.932 26.664 1.00 84.44 89 ARG A C 1
ATOM 707 O O . ARG A 1 89 ? -25.552 -5.031 26.302 1.00 84.44 89 ARG A O 1
ATOM 714 N N . ILE A 1 90 ? -23.486 -5.918 26.508 1.00 89.62 90 ILE A N 1
ATOM 715 C CA . ILE A 1 90 ? -22.797 -4.986 25.625 1.00 89.62 90 ILE A CA 1
ATOM 716 C C . ILE A 1 90 ? -22.548 -5.737 24.322 1.00 89.62 90 ILE A C 1
ATOM 718 O O . ILE A 1 90 ? -21.881 -6.773 24.322 1.00 89.62 90 ILE A O 1
ATOM 722 N N . VAL A 1 91 ? -23.134 -5.247 23.238 1.00 88.25 91 VAL A N 1
ATOM 723 C CA . VAL A 1 91 ? -22.890 -5.725 21.880 1.00 88.25 91 VAL A CA 1
ATOM 724 C C . VAL A 1 91 ? -21.819 -4.825 21.283 1.00 88.25 91 VAL A C 1
ATOM 726 O O . VAL A 1 91 ? -21.968 -3.605 21.266 1.00 88.25 91 VAL A O 1
ATOM 729 N N . VAL A 1 92 ? -20.722 -5.433 20.845 1.00 90.50 92 VAL A N 1
ATOM 730 C CA . VAL A 1 92 ? -19.647 -4.751 20.125 1.00 90.50 92 VAL A CA 1
ATOM 731 C C . VAL A 1 92 ? -19.601 -5.351 18.733 1.00 90.50 92 VAL A C 1
ATOM 733 O O . VAL A 1 92 ? -19.347 -6.547 18.591 1.00 90.50 92 VAL A O 1
ATOM 736 N N . GLU A 1 93 ? -19.853 -4.534 17.722 1.00 89.31 93 GLU A N 1
ATOM 737 C CA . GLU A 1 93 ? -19.713 -4.919 16.324 1.00 89.31 93 GLU A CA 1
ATOM 738 C C . GLU A 1 93 ? -18.498 -4.198 15.734 1.00 89.31 93 GLU A C 1
ATOM 740 O O . GLU A 1 93 ? -18.278 -3.006 15.943 1.00 89.31 93 GLU A O 1
ATOM 745 N N . MET A 1 94 ? -17.657 -4.968 15.047 1.00 89.50 94 MET A N 1
ATOM 746 C CA . MET A 1 94 ? -16.452 -4.486 14.384 1.00 89.50 94 MET A CA 1
ATOM 747 C C . MET A 1 94 ? -16.648 -4.670 12.888 1.00 89.50 94 MET A C 1
ATOM 749 O O . MET A 1 94 ? -16.714 -5.804 12.409 1.00 89.50 94 MET A O 1
ATOM 753 N N . VAL A 1 95 ? -16.738 -3.564 12.159 1.00 83.44 95 VAL A N 1
ATOM 754 C CA . VAL A 1 95 ? -16.891 -3.580 10.707 1.00 83.44 95 VAL A CA 1
ATOM 755 C C . VAL A 1 95 ? -15.494 -3.513 10.086 1.00 83.44 95 VAL A C 1
ATOM 757 O O . VAL A 1 95 ? -14.779 -2.520 10.289 1.00 83.44 95 VAL A O 1
ATOM 760 N N . PRO A 1 96 ? -15.058 -4.559 9.359 1.00 78.19 96 PRO A N 1
ATOM 761 C CA . PRO A 1 96 ? -13.771 -4.535 8.687 1.00 78.19 96 PRO A CA 1
ATOM 762 C C . PRO A 1 96 ? -13.755 -3.450 7.608 1.00 78.19 96 PRO A C 1
ATOM 764 O O . PRO A 1 96 ? -14.768 -3.153 6.973 1.00 78.19 96 PRO A O 1
ATOM 767 N N . GLU A 1 97 ? -12.589 -2.858 7.391 1.00 69.69 97 GLU A N 1
ATOM 768 C CA . GLU A 1 97 ? -12.331 -2.027 6.229 1.00 69.69 97 GLU A CA 1
ATOM 769 C C . GLU A 1 97 ? -12.480 -2.905 4.985 1.00 69.69 97 GLU A C 1
ATOM 771 O O . GLU A 1 97 ? -11.745 -3.879 4.804 1.00 69.69 97 GLU A O 1
ATOM 776 N N . GLU A 1 98 ? -13.466 -2.599 4.136 1.00 61.38 98 GLU A N 1
ATOM 777 C CA . GLU A 1 98 ? -13.505 -3.164 2.793 1.00 61.38 98 GLU A CA 1
ATOM 778 C C . GLU A 1 98 ? -12.204 -2.760 2.104 1.00 61.38 98 GLU A C 1
ATOM 780 O O . GLU A 1 98 ? -12.018 -1.604 1.723 1.00 61.38 98 GLU A O 1
ATOM 785 N N . VAL A 1 99 ? -11.281 -3.715 1.981 1.00 60.34 99 VAL A N 1
ATOM 786 C CA . VAL A 1 99 ? -10.084 -3.538 1.171 1.00 60.34 99 VAL A CA 1
ATOM 787 C C . VAL A 1 99 ? -10.584 -3.401 -0.258 1.00 60.34 99 VAL A C 1
ATOM 789 O O . VAL A 1 99 ? -10.892 -4.401 -0.912 1.00 60.34 99 VAL A O 1
ATOM 792 N N . GLU A 1 100 ? -10.738 -2.158 -0.722 1.00 66.56 100 GLU A N 1
ATOM 793 C CA . GLU A 1 100 ? -10.999 -1.886 -2.128 1.00 66.56 100 GLU A CA 1
ATOM 794 C C . GLU A 1 100 ? -9.958 -2.676 -2.927 1.00 66.56 100 GLU A C 1
ATOM 796 O O . GLU A 1 100 ? -8.751 -2.557 -2.701 1.00 66.56 100 GLU A O 1
ATOM 801 N N . GLY A 1 101 ? -10.435 -3.556 -3.810 1.00 75.81 101 GLY A N 1
ATOM 802 C CA . GLY A 1 101 ? -9.559 -4.335 -4.674 1.00 75.81 101 GLY A CA 1
ATOM 803 C C . GLY A 1 101 ? -8.624 -3.426 -5.484 1.00 75.81 101 GLY A C 1
ATOM 804 O O . GLY A 1 101 ? -8.856 -2.219 -5.585 1.00 75.81 101 GLY A O 1
ATOM 805 N N . PRO A 1 102 ? -7.571 -3.993 -6.095 1.00 87.38 102 PRO A N 1
ATOM 806 C CA . PRO A 1 102 ? -6.596 -3.205 -6.839 1.00 87.38 102 PRO A CA 1
ATOM 807 C C . PRO A 1 102 ? -7.277 -2.355 -7.913 1.00 87.38 102 PRO A C 1
ATOM 809 O O . PRO A 1 102 ? -8.174 -2.817 -8.627 1.00 87.38 102 PRO A O 1
ATOM 812 N N . LYS A 1 103 ? -6.839 -1.105 -8.029 1.00 91.19 103 LYS A N 1
ATOM 813 C CA . LYS A 1 103 ? -7.321 -0.155 -9.026 1.00 91.19 103 LYS A CA 1
ATOM 814 C C . LYS A 1 103 ? -6.500 -0.298 -10.301 1.00 91.19 103 LYS A C 1
ATOM 816 O O . LYS A 1 103 ? -5.293 -0.542 -10.239 1.00 91.19 103 LYS A O 1
ATOM 821 N N . PRO A 1 104 ? -7.119 -0.157 -11.485 1.00 93.50 104 PRO A N 1
ATOM 822 C CA . PRO A 1 104 ? -6.386 -0.143 -12.745 1.00 93.50 104 PRO A CA 1
ATOM 823 C C . PRO A 1 104 ? -5.211 0.848 -12.688 1.00 93.50 104 PRO A C 1
ATOM 825 O O . PRO A 1 104 ? -5.396 2.016 -12.360 1.00 93.50 104 PRO A O 1
ATOM 828 N N . GLY A 1 105 ? -4.004 0.379 -13.004 1.00 93.06 105 GLY A N 1
ATOM 829 C CA . GLY A 1 105 ? -2.760 1.141 -12.876 1.00 93.06 105 GLY A CA 1
ATOM 830 C C . GLY A 1 105 ? -1.927 0.817 -11.632 1.00 93.06 105 GLY A C 1
ATOM 831 O O . GLY A 1 105 ? -0.739 1.142 -11.634 1.00 93.06 105 GLY A O 1
ATOM 832 N N . ASP A 1 106 ? -2.490 0.140 -10.628 1.00 94.44 106 ASP A N 1
ATOM 833 C CA . ASP A 1 106 ? -1.742 -0.286 -9.443 1.00 94.44 106 ASP A CA 1
ATOM 834 C C . ASP A 1 106 ? -0.637 -1.272 -9.819 1.00 94.44 106 ASP A C 1
ATOM 836 O O . ASP A 1 106 ? -0.826 -2.173 -10.644 1.00 94.44 106 ASP A O 1
ATOM 840 N N . VAL A 1 107 ? 0.533 -1.119 -9.200 1.00 96.12 107 VAL A N 1
ATOM 841 C CA . VAL A 1 107 ? 1.635 -2.063 -9.378 1.00 96.12 107 VAL A CA 1
ATOM 842 C C . VAL A 1 107 ? 1.513 -3.165 -8.338 1.00 96.12 107 VAL A C 1
ATOM 844 O O . VAL A 1 107 ? 1.404 -2.914 -7.141 1.00 96.12 107 VAL A O 1
ATOM 847 N N . MET A 1 108 ? 1.537 -4.400 -8.813 1.00 95.56 108 MET A N 1
ATOM 848 C CA . MET A 1 108 ? 1.236 -5.590 -8.035 1.00 95.56 108 MET A CA 1
ATOM 849 C C . MET A 1 108 ? 2.359 -6.613 -8.186 1.00 95.56 108 MET A C 1
ATOM 851 O O . MET A 1 108 ? 3.010 -6.688 -9.231 1.00 95.56 108 MET A O 1
ATOM 855 N N . ILE A 1 109 ? 2.529 -7.458 -7.173 1.00 95.38 109 ILE A N 1
ATOM 856 C CA . ILE A 1 109 ? 3.385 -8.644 -7.218 1.00 95.38 109 ILE A CA 1
ATOM 857 C C . ILE A 1 109 ? 2.519 -9.892 -7.062 1.00 95.38 109 ILE A C 1
ATOM 859 O O . ILE A 1 109 ? 1.726 -10.012 -6.125 1.00 95.38 109 ILE A O 1
ATOM 863 N N . ASN A 1 110 ? 2.609 -10.812 -8.023 1.00 93.50 110 ASN A N 1
ATOM 864 C CA . ASN A 1 110 ? 1.832 -12.050 -7.979 1.00 93.50 110 ASN A CA 1
ATOM 865 C C . ASN A 1 110 ? 2.495 -13.126 -7.110 1.00 93.50 110 ASN A C 1
ATOM 867 O O . ASN A 1 110 ? 3.648 -13.008 -6.701 1.00 93.50 110 ASN A O 1
ATOM 871 N N . VAL A 1 111 ? 1.774 -14.228 -6.901 1.00 90.81 111 VAL A N 1
ATOM 872 C CA . VAL A 1 111 ? 2.240 -15.408 -6.144 1.00 90.81 111 VAL A CA 1
ATOM 873 C C . VAL A 1 111 ? 3.510 -16.079 -6.699 1.00 90.81 111 VAL A C 1
ATOM 875 O O . VAL A 1 111 ? 4.075 -16.952 -6.051 1.00 90.81 111 VAL A O 1
ATOM 878 N N . HIS A 1 112 ? 3.966 -15.693 -7.894 1.00 90.50 112 HIS A N 1
ATOM 879 C CA . HIS A 1 112 ? 5.201 -16.171 -8.522 1.00 90.50 112 HIS A CA 1
ATOM 880 C C . HIS A 1 112 ? 6.267 -15.071 -8.626 1.00 90.50 112 HIS A C 1
ATOM 882 O O . HIS A 1 112 ? 7.126 -15.135 -9.508 1.00 90.50 112 HIS A O 1
ATOM 888 N N . GLU A 1 113 ? 6.178 -14.042 -7.777 1.00 92.06 113 GLU A N 1
ATOM 889 C CA . GLU A 1 113 ? 7.128 -12.922 -7.699 1.00 92.06 113 GLU A CA 1
ATOM 890 C C . GLU A 1 113 ? 7.293 -12.170 -9.030 1.00 92.06 113 GLU A C 1
ATOM 892 O O . GLU A 1 113 ? 8.337 -11.596 -9.330 1.00 92.06 113 GLU A O 1
ATOM 897 N N . SER A 1 114 ? 6.264 -12.201 -9.876 1.00 94.19 114 SER A N 1
ATOM 898 C CA . SER A 1 114 ? 6.228 -11.398 -11.094 1.00 94.19 114 SER A CA 1
ATOM 899 C C . SER A 1 114 ? 5.530 -10.080 -10.806 1.00 94.19 114 SER A C 1
ATOM 901 O O . SER A 1 114 ? 4.459 -10.062 -10.193 1.00 94.19 114 SER A O 1
ATOM 903 N N . VAL A 1 115 ? 6.117 -8.998 -11.297 1.00 96.81 115 VAL A N 1
ATOM 904 C CA . VAL A 1 115 ? 5.668 -7.627 -11.055 1.00 96.81 115 VAL A CA 1
ATOM 905 C C . VAL A 1 115 ? 4.857 -7.160 -12.255 1.00 96.81 115 VAL A C 1
ATOM 907 O O . VAL A 1 115 ? 5.245 -7.392 -13.403 1.00 96.81 115 VAL A O 1
ATOM 910 N N . TYR A 1 116 ? 3.706 -6.535 -12.029 1.00 96.56 116 TYR A N 1
ATOM 911 C CA . TYR A 1 116 ? 2.813 -6.139 -13.114 1.00 96.56 116 TYR A CA 1
ATOM 912 C C . TYR A 1 116 ? 1.977 -4.913 -12.778 1.00 96.56 116 TYR A C 1
ATOM 914 O O . TYR A 1 116 ? 1.692 -4.641 -11.620 1.00 96.56 116 TYR A O 1
ATOM 922 N N . ILE A 1 117 ? 1.550 -4.201 -13.819 1.00 97.00 117 ILE A N 1
ATOM 923 C CA . ILE A 1 117 ? 0.612 -3.080 -13.704 1.00 97.00 117 ILE A CA 1
ATOM 924 C C . ILE A 1 117 ? -0.790 -3.632 -13.917 1.00 97.00 117 ILE A C 1
ATOM 926 O O . ILE A 1 117 ? -1.110 -4.087 -15.020 1.00 97.00 117 ILE A O 1
ATOM 930 N N . PHE A 1 118 ? -1.604 -3.634 -12.870 1.00 96.19 118 PHE A N 1
ATOM 931 C CA . PHE A 1 118 ? -2.957 -4.166 -12.876 1.00 96.19 118 PHE A CA 1
ATOM 932 C C . PHE A 1 118 ? -3.844 -3.430 -13.883 1.00 96.19 118 PHE A C 1
ATOM 934 O O . PHE A 1 118 ? -3.772 -2.211 -14.028 1.00 96.19 118 PHE A O 1
ATOM 941 N N . LYS A 1 119 ? -4.684 -4.182 -14.598 1.00 94.56 119 LYS A N 1
ATOM 942 C CA . LYS A 1 119 ? -5.662 -3.643 -15.547 1.00 94.56 119 LYS A CA 1
ATOM 943 C C . LYS A 1 119 ? -7.086 -3.959 -15.127 1.00 94.56 119 LYS A C 1
ATOM 945 O O . LYS A 1 119 ? -7.883 -3.050 -14.964 1.00 94.56 119 LYS A O 1
ATOM 950 N N . GLU A 1 120 ? -7.408 -5.240 -15.009 1.00 93.31 120 GLU A N 1
ATOM 951 C CA . GLU A 1 120 ? -8.747 -5.694 -14.639 1.00 93.31 120 GLU A CA 1
ATOM 952 C C . GLU A 1 120 ? -8.690 -7.128 -14.095 1.00 93.31 120 GLU A C 1
ATOM 954 O O . GLU A 1 120 ? -7.799 -7.900 -14.486 1.00 93.31 120 GLU A O 1
ATOM 959 N N . PRO A 1 121 ? -9.629 -7.519 -13.220 1.00 91.44 121 PRO A N 1
ATOM 960 C CA . PRO A 1 121 ? -9.743 -8.896 -12.779 1.00 91.44 121 PRO A CA 1
ATOM 961 C C . PRO A 1 121 ? -10.377 -9.765 -13.874 1.00 91.44 121 PRO A C 1
ATOM 963 O O . PRO A 1 121 ? -11.230 -9.329 -14.644 1.00 91.44 121 PRO A O 1
ATOM 966 N N . VAL A 1 122 ? -9.967 -11.028 -13.935 1.00 88.94 122 VAL A N 1
ATOM 967 C CA . VAL A 1 122 ? -10.529 -12.060 -14.809 1.00 88.94 122 VAL A CA 1
ATOM 968 C C . VAL A 1 122 ? -10.811 -13.295 -13.958 1.00 88.94 122 VAL A C 1
ATOM 970 O O . VAL A 1 122 ? -9.907 -14.036 -13.584 1.00 88.94 122 VAL A O 1
ATOM 973 N N . GLY A 1 123 ? -12.080 -13.532 -13.630 1.00 83.19 123 GLY A N 1
ATOM 974 C CA . GLY A 1 123 ? -12.449 -14.606 -12.705 1.00 83.19 123 GLY A CA 1
ATOM 975 C C . GLY A 1 123 ? -11.946 -14.347 -11.279 1.00 83.19 123 GLY A C 1
ATOM 976 O O . GLY A 1 123 ? -11.794 -13.201 -10.870 1.00 83.19 123 GLY A O 1
ATOM 977 N N . LYS A 1 124 ? -11.718 -15.416 -10.502 1.00 80.62 124 LYS A N 1
ATOM 978 C CA . LYS A 1 124 ? -11.403 -15.296 -9.064 1.00 80.62 124 LYS A CA 1
ATOM 979 C C . LYS A 1 124 ? -9.935 -14.972 -8.760 1.00 80.62 124 LYS A C 1
ATOM 981 O O . LYS A 1 124 ? -9.674 -14.195 -7.855 1.00 80.62 124 LYS A O 1
ATOM 986 N N . ASN A 1 125 ? -8.988 -15.556 -9.503 1.00 86.81 125 ASN A N 1
ATOM 987 C CA . ASN A 1 125 ? -7.557 -15.546 -9.146 1.00 86.81 125 ASN A CA 1
ATOM 988 C C . ASN A 1 125 ? -6.641 -15.117 -10.303 1.00 86.81 125 ASN A C 1
ATOM 990 O O . ASN A 1 125 ? -5.470 -15.498 -10.361 1.00 86.81 125 ASN A O 1
ATOM 994 N N . THR A 1 126 ? -7.166 -14.393 -11.288 1.00 91.44 126 THR A N 1
ATOM 995 C CA . THR A 1 126 ? -6.391 -13.973 -12.461 1.00 91.44 126 THR A CA 1
ATOM 996 C C . THR A 1 126 ? -6.614 -12.497 -12.712 1.00 91.44 126 THR A C 1
ATOM 998 O O . THR A 1 126 ? -7.735 -12.010 -12.651 1.00 91.44 126 THR A O 1
ATOM 1001 N N . HIS A 1 127 ? -5.536 -11.780 -12.998 1.00 94.25 127 HIS A N 1
ATOM 1002 C CA . HIS A 1 127 ? -5.550 -10.380 -13.383 1.00 94.25 127 HIS A CA 1
ATOM 1003 C C . HIS A 1 127 ? -5.000 -10.243 -14.796 1.00 94.25 127 HIS A C 1
ATOM 1005 O O . HIS A 1 127 ? -3.999 -10.873 -15.157 1.00 94.25 127 HIS A O 1
ATOM 1011 N N . LYS A 1 128 ? -5.624 -9.377 -15.589 1.00 94.44 128 LYS A N 1
ATOM 1012 C CA . LYS A 1 128 ? -4.975 -8.808 -16.766 1.00 94.44 128 LYS A CA 1
ATOM 1013 C C . LYS A 1 128 ? -4.079 -7.659 -16.334 1.00 94.44 128 LYS A C 1
ATOM 1015 O O . LYS A 1 128 ? -4.389 -6.937 -15.386 1.00 94.44 128 LYS A O 1
ATOM 1020 N N . SER A 1 129 ? -2.993 -7.475 -17.067 1.00 94.94 129 SER A N 1
ATOM 1021 C CA . SER A 1 129 ? -2.031 -6.409 -16.833 1.00 94.94 129 SER A CA 1
ATOM 1022 C C . SER A 1 129 ? -1.757 -5.589 -18.088 1.00 94.94 129 SER A C 1
ATOM 1024 O O . SER A 1 129 ? -1.872 -6.087 -19.210 1.00 94.94 129 SER A O 1
ATOM 1026 N N . TYR A 1 130 ? -1.367 -4.328 -17.895 1.00 95.50 130 TYR A N 1
ATOM 1027 C CA . TYR A 1 130 ? -0.839 -3.476 -18.965 1.00 95.50 130 TYR A CA 1
ATOM 1028 C C . TYR A 1 130 ? 0.603 -3.847 -19.314 1.00 95.50 130 TYR A C 1
ATOM 1030 O O . TYR A 1 130 ? 0.951 -3.993 -20.485 1.00 95.50 130 TYR A O 1
ATOM 1038 N N . ALA A 1 131 ? 1.422 -4.063 -18.288 1.00 95.94 131 ALA A N 1
ATOM 1039 C CA . ALA A 1 131 ? 2.788 -4.550 -18.396 1.00 95.94 131 ALA A CA 1
ATOM 1040 C C . ALA A 1 131 ? 3.020 -5.642 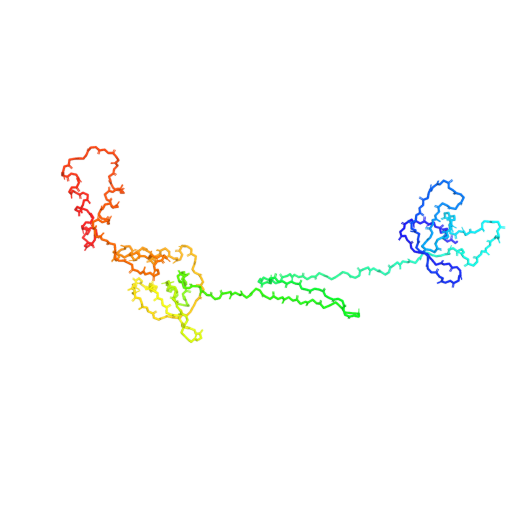-17.354 1.00 95.94 131 ALA A C 1
ATOM 1042 O O . ALA A 1 131 ? 2.426 -5.619 -16.276 1.00 95.94 131 ALA A O 1
ATOM 1043 N N . TRP A 1 132 ? 3.874 -6.603 -17.681 1.00 96.38 132 TRP A N 1
ATOM 1044 C CA . TRP A 1 132 ? 4.226 -7.717 -16.812 1.00 96.38 132 TRP A CA 1
ATOM 1045 C C . TRP A 1 132 ? 5.710 -8.032 -16.956 1.00 96.38 132 TRP A C 1
ATOM 1047 O O . TRP A 1 132 ? 6.196 -8.214 -18.073 1.00 96.38 132 TRP A O 1
ATOM 1057 N N . LEU A 1 133 ? 6.409 -8.140 -15.833 1.00 96.56 133 LEU A N 1
ATOM 1058 C CA . LEU A 1 133 ? 7.784 -8.599 -15.744 1.00 96.56 133 LEU A CA 1
ATOM 1059 C C . LEU A 1 133 ? 7.813 -9.895 -14.937 1.00 96.56 133 LEU A C 1
ATOM 1061 O O . LEU A 1 133 ? 7.482 -9.920 -13.753 1.00 96.56 133 LEU A O 1
ATOM 1065 N N . GLY A 1 134 ? 8.210 -10.983 -15.588 1.00 93.38 134 GLY A N 1
ATOM 1066 C CA . GLY A 1 134 ? 8.425 -12.251 -14.901 1.00 93.38 134 GLY A CA 1
ATOM 1067 C C . GLY A 1 134 ? 9.658 -12.214 -14.006 1.00 93.38 134 GLY A C 1
ATOM 1068 O O . GLY A 1 134 ? 10.616 -11.511 -14.318 1.00 93.38 134 GLY A O 1
ATOM 1069 N N . LYS A 1 135 ? 9.681 -13.065 -12.975 1.00 89.75 135 LYS A N 1
ATOM 1070 C CA . LYS A 1 135 ? 10.822 -13.257 -12.058 1.00 89.75 135 LYS A CA 1
ATOM 1071 C C . LYS A 1 135 ? 12.186 -13.381 -12.761 1.00 89.75 135 LYS A C 1
ATOM 1073 O O . LYS A 1 135 ? 13.190 -12.898 -12.260 1.00 89.75 135 LYS A O 1
ATOM 1078 N N . TYR A 1 136 ? 12.222 -13.995 -13.946 1.00 87.62 136 TYR A N 1
ATOM 1079 C CA . TYR A 1 136 ? 13.442 -14.185 -14.745 1.00 87.62 136 TYR A CA 1
ATOM 1080 C C . TYR A 1 136 ? 13.737 -13.045 -15.742 1.00 87.62 136 TYR A C 1
ATOM 1082 O O . TYR A 1 136 ? 14.502 -13.232 -16.684 1.00 87.62 136 TYR A O 1
ATOM 1090 N N . GLY A 1 137 ? 13.098 -11.881 -15.601 1.00 88.00 137 GLY A N 1
ATOM 1091 C CA . GLY A 1 137 ? 13.370 -10.693 -16.420 1.00 88.00 137 GLY A CA 1
ATOM 1092 C C . GLY A 1 137 ? 12.643 -10.636 -17.768 1.00 88.00 137 GLY A C 1
ATOM 1093 O O . GLY A 1 137 ? 12.890 -9.731 -18.565 1.00 88.00 137 GLY A O 1
ATOM 1094 N N . ARG A 1 138 ? 11.726 -11.570 -18.055 1.00 91.81 138 ARG A N 1
ATOM 1095 C CA . ARG A 1 138 ? 10.919 -11.523 -19.286 1.00 91.81 138 ARG A CA 1
ATOM 1096 C C . ARG A 1 138 ? 9.835 -10.454 -19.169 1.00 91.81 138 ARG A C 1
ATOM 1098 O O . ARG A 1 138 ? 8.848 -10.661 -18.464 1.00 91.81 138 ARG A O 1
ATOM 1105 N N . LEU A 1 139 ? 9.994 -9.366 -19.917 1.00 94.00 139 LEU A N 1
ATOM 1106 C CA . LEU A 1 139 ? 8.984 -8.322 -20.078 1.00 94.00 139 LEU A CA 1
ATOM 1107 C C . LEU A 1 139 ? 7.933 -8.729 -21.127 1.00 94.00 139 LEU A C 1
ATOM 1109 O O . LEU A 1 139 ? 8.268 -9.260 -22.186 1.00 94.00 139 LEU A O 1
ATOM 1113 N N . ALA A 1 140 ? 6.660 -8.462 -20.845 1.00 93.50 140 ALA A N 1
ATOM 1114 C CA . ALA A 1 140 ? 5.547 -8.595 -21.779 1.00 93.50 140 ALA A CA 1
ATOM 1115 C C . ALA A 1 140 ? 4.579 -7.412 -21.626 1.00 93.50 140 ALA A C 1
ATOM 1117 O O . ALA A 1 140 ? 4.309 -6.967 -20.510 1.00 93.50 140 ALA A O 1
ATOM 1118 N N . ILE A 1 141 ? 4.037 -6.927 -22.746 1.00 93.44 141 ILE A N 1
ATOM 1119 C CA . ILE A 1 141 ? 3.005 -5.883 -22.777 1.00 93.44 141 ILE A CA 1
ATOM 1120 C C . ILE A 1 141 ? 1.662 -6.565 -23.014 1.00 93.44 141 ILE A C 1
ATOM 1122 O O . ILE A 1 141 ? 1.510 -7.267 -24.009 1.00 93.44 141 ILE A O 1
ATOM 1126 N N . GLY A 1 142 ? 0.709 -6.386 -22.101 1.00 87.44 142 GLY A N 1
ATOM 1127 C CA . GLY A 1 142 ? -0.582 -7.072 -22.149 1.00 87.44 142 GLY A CA 1
ATOM 1128 C C . GLY A 1 142 ? -0.473 -8.573 -21.863 1.00 87.44 142 GLY A C 1
ATOM 1129 O O . GLY A 1 142 ? -0.171 -9.369 -22.750 1.00 87.44 142 GLY A O 1
ATOM 1130 N N . LYS A 1 143 ? -0.756 -8.999 -20.627 1.00 88.00 143 LYS A N 1
ATOM 1131 C CA . LYS A 1 143 ? -0.757 -10.426 -20.257 1.00 88.00 143 LYS A CA 1
ATOM 1132 C C . LYS A 1 143 ? -1.834 -10.725 -19.217 1.00 88.00 143 LYS A C 1
ATOM 1134 O O . LYS A 1 143 ? -2.313 -9.823 -18.542 1.00 88.00 143 LYS A O 1
ATOM 1139 N N . SER A 1 144 ? -2.209 -11.995 -19.087 1.00 91.19 144 SER A N 1
ATOM 1140 C CA . SER A 1 144 ? -2.947 -12.491 -17.919 1.00 91.19 144 SER A CA 1
ATOM 1141 C C . SER A 1 144 ? -1.982 -13.206 -16.977 1.00 91.19 144 SER A C 1
ATOM 1143 O O . SER A 1 144 ? -1.097 -13.939 -17.427 1.00 91.19 144 SER A O 1
ATOM 1145 N N . CYS A 1 145 ? -2.124 -12.982 -15.678 1.00 91.12 145 CYS A N 1
ATOM 1146 C CA . CYS A 1 145 ? -1.298 -13.609 -14.653 1.00 91.12 145 CYS A CA 1
ATOM 1147 C C . CYS A 1 145 ? -2.106 -13.841 -13.375 1.00 91.12 145 CYS A C 1
ATOM 1149 O O . CYS A 1 145 ? -3.216 -13.333 -13.238 1.00 91.12 145 CYS A O 1
ATOM 1151 N N . PHE A 1 146 ? -1.563 -14.628 -12.449 1.00 92.00 146 PHE A N 1
ATOM 1152 C CA . PHE A 1 146 ? -2.201 -14.835 -11.153 1.00 92.00 146 PHE A CA 1
ATOM 1153 C C . PHE A 1 146 ? -2.340 -13.517 -10.389 1.00 92.00 146 PHE A C 1
ATOM 1155 O O . PHE A 1 146 ? -1.474 -12.644 -10.491 1.00 92.00 146 PHE A O 1
ATOM 1162 N N . SER A 1 147 ? -3.431 -13.391 -9.635 1.00 91.50 147 SER A N 1
ATOM 1163 C CA . SER A 1 147 ? -3.636 -12.274 -8.717 1.00 91.50 147 SER A CA 1
ATOM 1164 C C . SER A 1 147 ? -2.549 -12.233 -7.634 1.00 91.50 147 SER A C 1
ATOM 1166 O O . SER A 1 147 ? -1.754 -13.163 -7.464 1.00 91.50 147 SER A O 1
ATOM 1168 N N . GLY A 1 148 ? -2.460 -11.106 -6.936 1.00 90.50 148 GLY A N 1
ATOM 1169 C CA . GLY A 1 148 ? -1.427 -10.876 -5.936 1.00 90.50 148 GLY A CA 1
ATOM 1170 C C . GLY A 1 148 ? -1.714 -9.657 -5.077 1.00 90.50 148 GLY A C 1
ATOM 1171 O O . GLY A 1 148 ? -2.824 -9.128 -5.112 1.00 90.50 148 GLY A O 1
ATOM 1172 N N . ARG A 1 149 ? -0.699 -9.218 -4.332 1.00 92.81 149 ARG A N 1
ATOM 1173 C CA . ARG A 1 149 ? -0.773 -8.039 -3.460 1.00 92.81 149 ARG A CA 1
ATOM 1174 C C . ARG A 1 149 ? -0.158 -6.805 -4.133 1.00 92.81 149 ARG A C 1
ATOM 1176 O O . ARG A 1 149 ? 0.612 -6.973 -5.084 1.00 92.81 149 ARG A O 1
ATOM 1183 N N . PRO A 1 150 ? -0.445 -5.590 -3.639 1.00 93.69 150 PRO A N 1
ATOM 1184 C CA . PRO A 1 150 ? 0.298 -4.395 -4.021 1.00 93.69 150 PRO A CA 1
ATOM 1185 C C . PRO A 1 150 ? 1.808 -4.588 -3.832 1.00 93.69 150 PRO A C 1
ATOM 1187 O O . PRO A 1 150 ? 2.248 -5.194 -2.848 1.00 93.69 150 PRO A O 1
ATOM 1190 N N . ALA A 1 151 ? 2.584 -4.120 -4.807 1.00 93.69 151 ALA A N 1
ATOM 1191 C CA . ALA A 1 151 ? 4.041 -4.115 -4.759 1.00 93.69 151 ALA A CA 1
ATOM 1192 C C . ALA A 1 151 ? 4.538 -2.886 -3.986 1.00 93.69 151 ALA A C 1
ATOM 1194 O O . ALA A 1 151 ? 3.952 -1.806 -4.095 1.00 93.69 151 ALA A O 1
ATOM 1195 N N . THR A 1 152 ? 5.634 -3.026 -3.239 1.00 93.56 152 THR A N 1
ATOM 1196 C CA . THR A 1 152 ? 6.347 -1.852 -2.708 1.00 93.56 152 THR A CA 1
ATOM 1197 C C . THR A 1 152 ? 7.062 -1.101 -3.843 1.00 93.56 152 THR A C 1
ATOM 1199 O O . THR A 1 152 ? 7.260 -1.667 -4.926 1.00 93.56 152 THR A O 1
ATOM 1202 N N . PRO A 1 153 ? 7.479 0.164 -3.644 1.00 93.81 153 PRO A N 1
ATOM 1203 C CA . PRO A 1 153 ? 8.241 0.904 -4.653 1.00 93.81 153 PRO A CA 1
ATOM 1204 C C . PRO A 1 153 ? 9.502 0.168 -5.133 1.00 93.81 153 PRO A C 1
ATOM 1206 O O . PRO A 1 153 ? 9.799 0.158 -6.327 1.00 93.81 153 PRO A O 1
ATOM 1209 N N . GLU A 1 154 ? 10.207 -0.511 -4.229 1.00 93.38 154 GLU A N 1
ATOM 1210 C CA . GLU A 1 154 ? 11.421 -1.279 -4.524 1.00 93.38 154 GLU A CA 1
ATOM 1211 C C . GLU A 1 154 ? 11.110 -2.528 -5.354 1.00 93.38 154 GLU A C 1
ATOM 1213 O O . GLU A 1 154 ? 11.838 -2.851 -6.290 1.00 93.38 154 GLU A O 1
ATOM 1218 N N . GLU A 1 155 ? 10.002 -3.210 -5.050 1.00 94.75 155 GLU A N 1
ATOM 1219 C CA . GLU A 1 155 ? 9.517 -4.352 -5.831 1.00 94.75 155 GLU A CA 1
ATOM 1220 C C . GLU A 1 155 ? 9.030 -3.921 -7.222 1.00 94.75 155 GLU A C 1
ATOM 1222 O O . GLU A 1 155 ? 9.144 -4.679 -8.183 1.00 94.75 155 GLU A O 1
ATOM 1227 N N . ALA A 1 156 ? 8.501 -2.702 -7.351 1.00 95.00 156 ALA A N 1
ATOM 1228 C CA . ALA A 1 156 ? 8.028 -2.144 -8.613 1.00 95.00 156 ALA A CA 1
ATOM 1229 C C . ALA A 1 156 ? 9.171 -1.705 -9.546 1.00 95.00 156 ALA A C 1
ATOM 1231 O O . ALA A 1 156 ? 9.033 -1.785 -10.771 1.00 95.00 156 ALA A O 1
A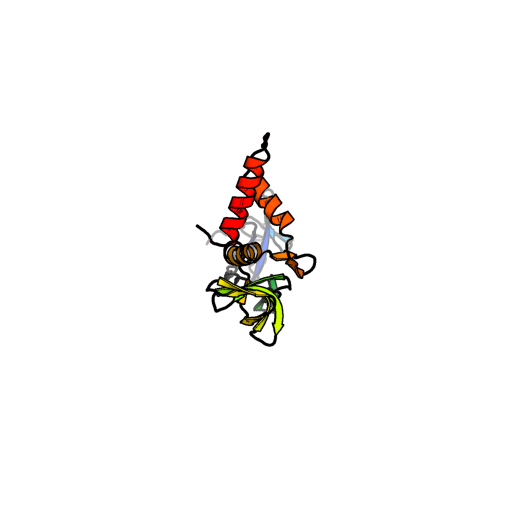TOM 1232 N N . GLN A 1 157 ? 10.300 -1.260 -8.987 1.00 94.94 157 GLN A N 1
ATOM 1233 C CA . GLN A 1 157 ? 11.408 -0.656 -9.732 1.00 94.94 157 GLN A CA 1
ATOM 1234 C C . GLN A 1 157 ? 11.917 -1.505 -10.917 1.00 94.94 157 GLN A C 1
ATOM 1236 O O . GLN A 1 157 ? 12.009 -0.965 -12.026 1.00 94.94 157 GLN A O 1
ATOM 1241 N N . PRO A 1 158 ? 12.147 -2.830 -10.780 1.00 95.12 158 PRO A N 1
ATOM 1242 C CA . PRO A 1 158 ? 12.633 -3.657 -11.884 1.00 95.12 158 PRO A CA 1
ATOM 1243 C C . PRO A 1 158 ? 11.721 -3.642 -13.117 1.00 95.12 158 PRO A C 1
ATOM 1245 O O . PRO A 1 158 ? 12.204 -3.736 -14.247 1.00 95.12 158 PRO A O 1
ATOM 1248 N N . LEU A 1 159 ? 10.401 -3.511 -12.930 1.00 95.94 159 LEU A N 1
ATOM 1249 C CA . LEU A 1 159 ? 9.448 -3.421 -14.038 1.00 95.94 159 LEU A CA 1
ATOM 1250 C C . LEU A 1 159 ? 9.652 -2.134 -14.840 1.00 95.94 159 LEU A C 1
ATOM 1252 O O . LEU A 1 159 ? 9.671 -2.175 -16.073 1.00 95.94 159 LEU A O 1
ATOM 1256 N N . PHE A 1 160 ? 9.825 -1.003 -14.158 1.00 95.12 160 PHE A N 1
ATOM 1257 C CA . PHE A 1 160 ? 10.062 0.279 -14.816 1.00 95.12 160 PHE A CA 1
ATOM 1258 C C . PHE A 1 160 ? 11.433 0.332 -15.489 1.00 95.12 160 PHE A C 1
ATOM 1260 O O . PHE A 1 160 ? 11.533 0.832 -16.610 1.00 95.12 160 PHE A O 1
ATOM 1267 N N . ASP A 1 161 ? 12.457 -0.267 -14.883 1.00 92.62 161 ASP A N 1
ATOM 1268 C CA . ASP A 1 161 ? 13.782 -0.390 -15.495 1.00 92.62 161 ASP A CA 1
ATOM 1269 C C . ASP A 1 161 ? 13.734 -1.248 -16.765 1.00 92.62 161 ASP A C 1
ATOM 1271 O O . ASP A 1 161 ? 14.307 -0.884 -17.797 1.00 92.62 161 ASP A O 1
ATOM 1275 N N . ALA A 1 162 ? 12.995 -2.362 -16.734 1.00 93.50 162 ALA A N 1
ATOM 1276 C CA . ALA A 1 162 ? 12.791 -3.213 -17.902 1.00 93.50 162 ALA A CA 1
ATOM 1277 C C . ALA A 1 162 ? 12.041 -2.476 -19.024 1.00 93.50 162 ALA A C 1
ATOM 1279 O O . ALA A 1 162 ? 12.423 -2.591 -20.192 1.00 93.50 162 ALA A O 1
ATOM 1280 N N . LEU A 1 163 ? 11.013 -1.687 -18.686 1.00 93.44 163 LEU A N 1
ATOM 1281 C CA . LEU A 1 163 ? 10.318 -0.819 -19.640 1.00 93.44 163 LEU A CA 1
ATOM 1282 C C . LEU A 1 163 ? 11.281 0.217 -20.242 1.00 93.44 163 LEU A C 1
ATOM 1284 O O . LEU A 1 163 ? 11.389 0.290 -21.469 1.00 93.44 163 LEU A O 1
ATOM 1288 N N . LYS A 1 164 ? 12.049 0.937 -19.409 1.00 90.06 164 LYS A N 1
ATOM 1289 C CA . LYS A 1 164 ? 13.042 1.935 -19.851 1.00 90.06 164 LYS A CA 1
ATOM 1290 C C . LYS A 1 164 ? 14.076 1.306 -20.785 1.00 90.06 164 LYS A C 1
ATOM 1292 O O . LYS A 1 164 ? 14.367 1.858 -21.848 1.00 90.06 164 LYS A O 1
ATOM 1297 N N . LYS A 1 165 ? 14.586 0.116 -20.447 1.00 87.56 165 LYS A N 1
ATOM 1298 C CA . LYS A 1 165 ? 15.520 -0.649 -21.290 1.00 87.56 165 LYS A CA 1
ATOM 1299 C C . LYS A 1 165 ? 14.904 -0.994 -22.647 1.00 87.56 165 LYS A C 1
ATOM 1301 O O . LYS A 1 165 ? 15.556 -0.799 -23.673 1.00 87.56 165 LYS A O 1
ATOM 1306 N N . ALA A 1 166 ? 13.640 -1.417 -22.657 1.00 88.31 166 ALA A N 1
ATOM 1307 C CA . ALA A 1 166 ? 12.872 -1.710 -23.865 1.00 88.31 166 ALA A CA 1
ATOM 1308 C C . ALA A 1 166 ? 12.443 -0.461 -24.664 1.00 88.31 166 ALA A C 1
ATOM 1310 O O . ALA A 1 166 ? 11.762 -0.602 -25.678 1.00 88.31 166 ALA A O 1
ATOM 1311 N N . GLY A 1 167 ? 12.818 0.753 -24.236 1.00 88.88 167 GLY A N 1
ATOM 1312 C CA . GLY A 1 167 ? 12.419 1.999 -24.897 1.00 88.88 167 GLY A CA 1
ATOM 1313 C C . GLY A 1 167 ? 10.942 2.329 -24.713 1.00 88.88 167 GLY A C 1
ATOM 1314 O O . GLY A 1 167 ? 10.333 2.953 -25.577 1.00 88.88 167 GLY A O 1
ATOM 1315 N N . LYS A 1 168 ? 10.350 1.876 -23.610 1.00 93.12 168 LYS A N 1
ATOM 1316 C CA . LYS A 1 168 ? 8.942 2.072 -23.282 1.00 93.12 168 LYS A CA 1
ATOM 1317 C C . LYS A 1 168 ? 8.803 2.747 -21.923 1.00 93.12 168 LYS A C 1
ATOM 1319 O O . LYS A 1 168 ? 9.682 2.644 -21.070 1.00 93.12 168 LYS A O 1
ATOM 1324 N N . LYS A 1 169 ? 7.683 3.425 -21.700 1.00 93.62 169 LYS A N 1
ATOM 1325 C CA . LYS A 1 169 ? 7.359 4.056 -20.418 1.00 93.62 169 LYS A CA 1
ATOM 1326 C C . LYS A 1 169 ? 5.889 3.843 -20.096 1.00 93.62 169 LYS A C 1
ATOM 1328 O O . LYS A 1 169 ? 5.040 3.883 -20.978 1.00 93.62 169 LYS A O 1
ATOM 1333 N N . TRP A 1 170 ? 5.591 3.604 -18.825 1.00 95.00 170 TRP A N 1
ATOM 1334 C CA . TRP A 1 170 ? 4.216 3.603 -18.346 1.00 95.00 170 TRP A CA 1
ATOM 1335 C C . TRP A 1 170 ? 3.710 5.040 -18.191 1.00 95.00 170 TRP A C 1
ATOM 1337 O O . TRP A 1 170 ? 4.346 5.848 -17.510 1.00 95.00 170 TRP A O 1
ATOM 1347 N N . ASN A 1 171 ? 2.566 5.347 -18.799 1.00 92.69 171 ASN A N 1
ATOM 1348 C CA . ASN A 1 171 ? 1.867 6.610 -18.622 1.00 92.69 171 ASN A CA 1
ATOM 1349 C C . ASN A 1 171 ? 0.600 6.383 -17.774 1.00 92.69 171 ASN A C 1
ATOM 1351 O O . ASN A 1 171 ? -0.384 5.835 -18.276 1.00 92.69 171 ASN A O 1
ATOM 1355 N N . PRO A 1 172 ? 0.584 6.818 -16.499 1.00 91.12 172 PRO A N 1
ATOM 1356 C CA . PRO A 1 172 ? -0.556 6.595 -15.611 1.00 91.12 172 PRO A CA 1
ATOM 1357 C C . PRO A 1 172 ? -1.789 7.428 -15.988 1.00 91.12 172 PRO A C 1
ATOM 1359 O O . PRO A 1 172 ? -2.891 7.079 -15.584 1.00 91.12 172 PRO A O 1
ATOM 1362 N N . LYS A 1 173 ? -1.635 8.511 -16.767 1.00 89.62 173 LYS A N 1
ATOM 1363 C CA . LYS A 1 173 ? -2.765 9.358 -17.190 1.00 89.62 173 LYS A CA 1
ATOM 1364 C C . LYS A 1 173 ? -3.541 8.734 -18.343 1.00 89.62 173 LYS A C 1
ATOM 1366 O O . LYS A 1 173 ? -4.764 8.772 -18.351 1.00 89.62 173 LYS A O 1
ATOM 1371 N N . THR A 1 174 ? -2.826 8.188 -19.323 1.00 91.06 174 THR A N 1
ATOM 1372 C CA . THR A 1 174 ? -3.424 7.531 -20.497 1.00 91.06 174 THR A CA 1
ATOM 1373 C C . THR A 1 174 ? -3.667 6.041 -20.260 1.00 91.06 174 THR A C 1
ATOM 1375 O O . THR A 1 174 ? -4.366 5.407 -21.04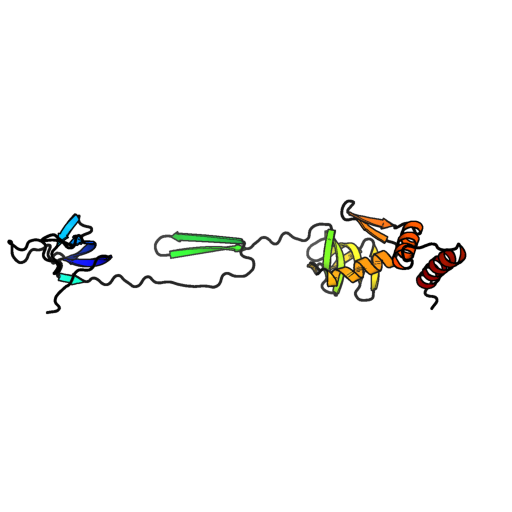7 1.00 91.06 174 THR A O 1
ATOM 1378 N N . MET A 1 175 ? -3.117 5.492 -19.169 1.00 91.75 175 MET A N 1
ATOM 1379 C CA . MET A 1 175 ? -3.134 4.072 -18.817 1.00 91.75 175 MET A CA 1
ATOM 1380 C C . MET A 1 175 ? -2.541 3.185 -19.916 1.00 91.75 175 MET A C 1
ATOM 1382 O O . MET A 1 175 ? -3.082 2.131 -20.259 1.00 91.75 175 MET A O 1
ATOM 1386 N N . GLN A 1 176 ? -1.434 3.629 -20.507 1.00 92.31 176 GLN A N 1
ATOM 1387 C CA . GLN A 1 176 ? -0.790 2.948 -21.626 1.00 92.31 176 GLN A CA 1
ATOM 1388 C C . GLN A 1 176 ? 0.714 2.824 -21.420 1.00 92.31 176 GLN A C 1
ATOM 1390 O O . GLN A 1 176 ? 1.357 3.628 -20.746 1.00 92.31 176 GLN A O 1
ATOM 1395 N N . VAL A 1 177 ? 1.278 1.779 -22.023 1.00 92.00 177 VAL A N 1
ATOM 1396 C CA . VAL A 1 177 ? 2.723 1.656 -22.194 1.00 92.00 177 VAL A CA 1
ATOM 1397 C C . VAL A 1 177 ? 3.074 2.314 -23.520 1.00 92.00 177 VAL A C 1
ATOM 1399 O O . VAL A 1 177 ? 2.779 1.771 -24.583 1.00 92.00 177 VAL A O 1
ATOM 1402 N N . GLU A 1 178 ? 3.683 3.486 -23.442 1.00 93.06 178 GLU A N 1
ATOM 1403 C CA . GLU A 1 178 ? 4.026 4.318 -24.589 1.00 93.06 178 GLU A CA 1
ATOM 1404 C C . GLU A 1 178 ? 5.465 4.047 -25.028 1.00 93.06 178 GLU A C 1
ATOM 1406 O O . GLU A 1 178 ? 6.328 3.684 -24.221 1.00 93.06 178 GLU A O 1
ATOM 1411 N N . GLU A 1 179 ? 5.730 4.208 -26.322 1.00 91.25 179 GLU A N 1
ATOM 1412 C CA . GLU A 1 179 ? 7.094 4.177 -26.840 1.00 91.25 179 GLU A CA 1
ATOM 1413 C C . GLU A 1 179 ? 7.778 5.506 -26.559 1.00 91.25 179 GLU A C 1
ATOM 1415 O O . GLU A 1 179 ? 7.218 6.576 -26.792 1.00 91.25 179 GLU A O 1
ATOM 1420 N N . VAL A 1 180 ? 9.004 5.433 -26.052 1.00 88.38 180 VAL A N 1
ATOM 1421 C CA . VAL A 1 180 ? 9.837 6.609 -25.843 1.00 88.38 180 VAL A CA 1
ATOM 1422 C C . VAL A 1 180 ? 10.706 6.773 -27.086 1.00 88.38 180 VAL A C 1
ATOM 1424 O O . VAL A 1 180 ? 11.509 5.876 -27.368 1.00 88.38 180 VAL A O 1
ATOM 1427 N N . PRO A 1 181 ? 10.582 7.895 -27.823 1.00 86.94 181 PRO A N 1
ATOM 1428 C CA . PRO A 1 181 ? 11.425 8.159 -28.977 1.00 86.94 181 PRO A CA 1
ATOM 1429 C C . PRO A 1 181 ? 12.905 8.040 -28.620 1.00 86.94 181 PRO A C 1
ATOM 1431 O O . PRO A 1 181 ? 13.350 8.507 -27.568 1.00 86.94 181 PRO A O 1
ATOM 1434 N N . GLU A 1 182 ? 13.687 7.441 -29.514 1.00 83.56 182 GLU A N 1
ATOM 1435 C CA . GLU A 1 182 ? 15.125 7.261 -29.305 1.00 83.56 182 GLU A CA 1
ATOM 1436 C C . GLU A 1 182 ? 15.847 8.598 -29.095 1.00 83.56 182 GLU A C 1
ATOM 1438 O O . GLU A 1 182 ? 16.718 8.697 -28.237 1.00 83.56 182 GLU A O 1
ATOM 1443 N N . SER A 1 183 ? 15.409 9.657 -29.778 1.00 83.25 183 SER A N 1
ATOM 1444 C CA . SER A 1 183 ? 15.920 11.017 -29.581 1.00 83.25 183 SER A CA 1
ATOM 1445 C C . SER A 1 183 ? 15.751 11.522 -28.144 1.00 83.25 183 SER A C 1
ATOM 1447 O O . SER A 1 183 ? 16.653 12.168 -27.615 1.00 83.25 183 SER A O 1
ATOM 1449 N N . THR A 1 184 ? 14.636 11.202 -27.483 1.00 86.00 184 THR A N 1
ATOM 1450 C CA . THR A 1 184 ? 14.406 11.548 -26.074 1.00 86.00 184 THR A CA 1
ATOM 1451 C C . THR A 1 184 ? 15.360 10.784 -25.165 1.00 86.00 184 THR A C 1
ATOM 1453 O O . THR A 1 184 ? 15.952 11.380 -24.272 1.00 86.00 184 THR A O 1
ATOM 1456 N N . ARG A 1 185 ? 15.576 9.490 -25.430 1.00 83.31 185 ARG A N 1
ATOM 1457 C CA . ARG A 1 185 ? 16.500 8.655 -24.645 1.00 83.31 185 ARG A CA 1
ATOM 1458 C C . ARG A 1 185 ? 17.949 9.113 -24.788 1.00 83.31 185 ARG A C 1
ATOM 1460 O O . ARG A 1 185 ? 18.657 9.188 -23.792 1.00 83.31 185 ARG A O 1
ATOM 1467 N N . ILE A 1 186 ? 18.370 9.443 -26.010 1.00 86.19 186 ILE A N 1
ATOM 1468 C CA . ILE A 1 186 ? 19.697 10.010 -26.281 1.00 86.19 186 ILE A CA 1
ATOM 1469 C C . ILE A 1 186 ? 19.848 11.341 -25.544 1.00 86.19 186 ILE A C 1
ATOM 1471 O O . ILE A 1 186 ? 20.875 11.579 -24.921 1.00 86.19 186 ILE A O 1
ATOM 1475 N N . ARG A 1 187 ? 18.823 12.200 -25.568 1.00 85.25 187 ARG A N 1
ATOM 1476 C CA . ARG A 1 187 ? 18.858 13.478 -24.851 1.00 85.25 187 ARG A CA 1
ATOM 1477 C C . ARG A 1 187 ? 19.013 13.290 -23.340 1.00 85.25 187 ARG A C 1
ATOM 1479 O O . ARG A 1 187 ? 19.855 13.963 -22.760 1.00 85.25 187 ARG A O 1
ATOM 1486 N N . GLU A 1 188 ? 18.238 12.395 -22.727 1.00 86.38 188 GLU A N 1
ATOM 1487 C CA . GLU A 1 188 ? 18.359 12.069 -21.295 1.00 86.38 188 GLU A CA 1
ATOM 1488 C C . GLU A 1 188 ? 19.756 11.525 -20.966 1.00 86.38 188 GLU A C 1
ATOM 1490 O O . GLU A 1 188 ? 20.401 12.005 -20.041 1.00 86.38 188 GLU A O 1
ATOM 1495 N N . TRP A 1 189 ? 20.268 10.591 -21.773 1.00 87.00 189 TRP A N 1
ATOM 1496 C CA . TRP A 1 189 ? 21.617 10.045 -21.610 1.00 87.00 189 TRP A CA 1
ATOM 1497 C C . TRP A 1 189 ? 22.693 11.129 -21.666 1.00 87.00 189 TRP A C 1
ATOM 1499 O O . TRP A 1 189 ? 23.563 11.194 -20.801 1.00 87.00 189 TRP A O 1
ATOM 1509 N N . VAL A 1 190 ? 22.622 11.998 -22.676 1.00 87.06 190 VAL A N 1
ATOM 1510 C CA . VAL A 1 190 ? 23.553 13.113 -22.847 1.00 87.06 190 VAL A CA 1
ATOM 1511 C C . VAL A 1 190 ? 23.482 14.062 -21.649 1.00 87.06 190 VAL A C 1
ATOM 1513 O O . VAL A 1 190 ? 24.526 14.489 -21.177 1.00 87.06 190 VAL A O 1
ATOM 1516 N N . GLN A 1 191 ? 22.291 14.348 -21.116 1.00 85.69 191 GLN A N 1
ATOM 1517 C CA . GLN A 1 191 ? 22.126 15.172 -19.910 1.00 85.69 191 GLN A CA 1
ATOM 1518 C C . GLN A 1 191 ? 22.696 14.518 -18.643 1.00 85.69 191 GLN A C 1
ATOM 1520 O O . GLN A 1 191 ? 23.205 15.223 -17.780 1.00 85.69 191 GLN A O 1
ATOM 1525 N N . GLU A 1 192 ? 22.613 13.193 -18.515 1.00 86.00 192 GLU A N 1
ATOM 1526 C CA . GLU A 1 192 ? 23.178 12.456 -17.374 1.00 86.00 192 GLU A CA 1
ATOM 1527 C C . GLU A 1 192 ? 24.714 12.350 -17.439 1.00 86.00 192 GLU A C 1
ATOM 1529 O O . GLU A 1 192 ? 25.364 12.255 -16.399 1.00 86.00 192 GLU A O 1
ATOM 1534 N N . HIS A 1 193 ? 25.299 12.353 -18.643 1.00 86.25 193 HIS A N 1
ATOM 1535 C CA . HIS A 1 193 ? 26.723 12.051 -18.862 1.00 86.25 193 HIS A CA 1
ATOM 1536 C C . HIS A 1 193 ? 27.567 13.254 -19.306 1.00 86.25 193 HIS A C 1
ATOM 1538 O O . HIS A 1 193 ? 28.795 13.156 -19.333 1.00 86.25 193 HIS A O 1
ATOM 1544 N N . LEU A 1 194 ? 26.943 14.384 -19.642 1.00 84.88 194 LEU A N 1
ATOM 1545 C CA . LEU A 1 194 ? 27.617 15.660 -19.872 1.00 84.88 194 LEU A CA 1
ATOM 1546 C C . LEU A 1 194 ? 27.229 16.650 -18.770 1.00 84.88 194 LEU A C 1
ATOM 1548 O O . LEU A 1 194 ? 26.054 16.910 -18.539 1.00 84.88 194 LEU A O 1
ATOM 1552 N N . ASN A 1 195 ? 28.230 17.250 -18.130 1.00 78.62 195 ASN A N 1
ATOM 1553 C CA . ASN A 1 195 ? 28.033 18.388 -17.226 1.00 78.62 195 ASN A CA 1
ATOM 1554 C C . ASN A 1 195 ? 27.682 19.662 -18.017 1.00 78.62 195 ASN A C 1
ATOM 1556 O O . ASN A 1 195 ? 27.922 19.725 -19.219 1.00 78.62 195 ASN A O 1
ATOM 1560 N N . ASP A 1 196 ? 27.203 20.723 -17.372 1.00 70.00 196 ASP A N 1
ATOM 1561 C CA . ASP A 1 196 ? 27.067 22.016 -18.057 1.00 70.00 196 ASP A CA 1
ATOM 1562 C C . ASP A 1 196 ? 28.454 22.563 -18.459 1.00 70.00 196 ASP A C 1
ATOM 1564 O O . ASP A 1 196 ? 29.319 22.797 -17.613 1.00 70.00 196 ASP A O 1
ATOM 1568 N N . GLY A 1 197 ? 28.687 22.742 -19.765 1.00 76.81 197 GLY A N 1
ATOM 1569 C CA . GLY A 1 197 ? 29.977 23.167 -20.315 1.00 76.81 197 GLY A CA 1
ATOM 1570 C C . GLY A 1 197 ? 29.997 23.283 -21.843 1.00 76.81 197 GLY A C 1
ATOM 1571 O O . GLY A 1 197 ? 29.038 22.931 -22.529 1.00 76.81 197 GLY A O 1
ATOM 1572 N N . TYR A 1 198 ? 31.104 23.795 -22.392 1.00 72.31 198 TYR A N 1
ATOM 1573 C CA . TYR A 1 198 ? 31.319 23.855 -23.840 1.00 72.31 198 TYR A CA 1
ATOM 1574 C C . TYR A 1 198 ? 31.900 22.533 -24.344 1.00 72.31 198 TYR A C 1
ATOM 1576 O O . TYR A 1 198 ? 33.034 22.185 -24.019 1.00 72.31 198 TYR A O 1
ATOM 1584 N N . TYR A 1 199 ? 31.140 21.828 -25.181 1.00 79.44 199 TYR A N 1
ATOM 1585 C CA . TYR A 1 199 ? 31.572 20.587 -25.821 1.00 79.44 199 TYR A CA 1
ATOM 1586 C C . TYR A 1 199 ? 31.835 20.806 -27.305 1.00 79.44 199 TYR A C 1
ATOM 1588 O O . TYR A 1 199 ? 31.084 21.499 -27.992 1.00 79.44 199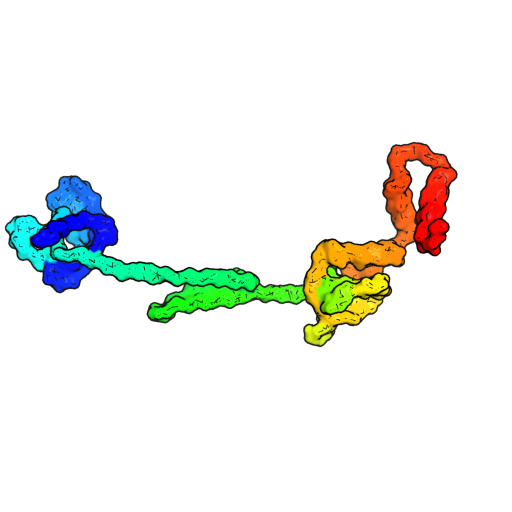 TYR A O 1
ATOM 1596 N N . ASN A 1 200 ? 32.897 20.186 -27.814 1.00 84.88 200 ASN A N 1
ATOM 1597 C CA . ASN A 1 200 ? 33.109 20.091 -29.252 1.00 84.88 200 ASN A CA 1
ATOM 1598 C C . ASN A 1 200 ? 32.238 18.963 -29.844 1.00 84.88 200 ASN A C 1
ATOM 1600 O O . ASN A 1 200 ? 31.715 18.104 -29.130 1.00 84.88 200 ASN A O 1
ATOM 1604 N N . GLN A 1 201 ? 32.083 18.963 -31.170 1.00 84.62 201 GLN A N 1
ATOM 1605 C CA . GLN A 1 201 ? 31.274 17.962 -31.878 1.00 84.62 201 GLN A CA 1
ATOM 1606 C C . GLN A 1 201 ? 31.748 16.523 -31.613 1.00 84.62 201 GLN A C 1
ATOM 1608 O O . GLN A 1 201 ? 30.927 15.611 -31.566 1.00 84.62 201 GLN A O 1
ATOM 1613 N N . GLN A 1 202 ? 33.053 16.326 -31.396 1.00 86.44 202 GLN A N 1
ATOM 1614 C CA . GLN A 1 202 ? 33.646 15.016 -31.133 1.00 86.44 202 GLN A CA 1
ATOM 1615 C C . GLN A 1 202 ? 33.218 14.450 -29.771 1.00 86.44 202 GLN A C 1
ATOM 1617 O O . GLN A 1 202 ? 32.829 13.290 -29.706 1.00 86.44 202 GLN A O 1
ATOM 1622 N N . GLY A 1 203 ? 33.201 15.265 -28.712 1.00 84.00 203 GLY A N 1
ATOM 1623 C CA . GLY A 1 203 ? 32.773 14.832 -27.378 1.00 84.00 203 GLY A CA 1
ATOM 1624 C C . GLY A 1 203 ? 31.284 14.483 -27.314 1.00 84.00 203 GLY A C 1
ATOM 1625 O O . GLY A 1 203 ? 30.899 13.503 -26.683 1.00 84.00 203 GLY A O 1
ATOM 1626 N N . ILE A 1 204 ? 30.436 15.226 -28.035 1.00 86.31 204 ILE A N 1
ATOM 1627 C CA . ILE A 1 204 ? 29.009 14.885 -28.155 1.00 86.31 204 ILE A CA 1
ATOM 1628 C C . ILE A 1 204 ? 28.840 13.560 -28.913 1.00 86.31 204 ILE A C 1
ATOM 1630 O O . ILE A 1 204 ? 28.075 12.696 -28.481 1.00 86.31 204 ILE A O 1
ATOM 1634 N N . ALA A 1 205 ? 29.566 13.377 -30.021 1.00 87.44 205 ALA A N 1
ATOM 1635 C CA . ALA A 1 205 ? 29.520 12.143 -30.803 1.00 87.44 205 ALA A CA 1
ATOM 1636 C C . ALA A 1 205 ? 29.998 10.922 -29.998 1.00 87.44 205 ALA A C 1
ATOM 1638 O O . ALA A 1 205 ? 29.396 9.857 -30.106 1.00 87.44 205 ALA A O 1
ATOM 1639 N N . GLU A 1 206 ? 31.024 11.077 -29.159 1.00 87.94 206 GLU A N 1
ATOM 1640 C CA . GLU A 1 206 ? 31.540 10.018 -28.285 1.00 87.94 206 GLU A CA 1
ATOM 1641 C C . GLU A 1 206 ? 30.499 9.567 -27.249 1.00 87.94 206 GLU A C 1
ATOM 1643 O O . GLU A 1 206 ? 30.242 8.372 -27.106 1.00 87.94 206 GLU A O 1
ATOM 1648 N N . VAL A 1 207 ? 29.818 10.506 -26.583 1.00 88.06 207 VAL A N 1
ATOM 1649 C CA . VAL A 1 207 ? 28.774 10.177 -25.595 1.00 88.06 207 VAL A CA 1
ATOM 1650 C C . VAL A 1 207 ? 27.572 9.482 -26.234 1.00 88.06 207 VAL A C 1
ATOM 1652 O O . VAL A 1 207 ? 27.044 8.523 -25.665 1.00 88.06 207 VAL A O 1
ATOM 1655 N N . ILE A 1 208 ? 27.159 9.920 -27.426 1.00 88.50 208 ILE A N 1
ATOM 1656 C CA . ILE A 1 208 ? 26.098 9.251 -28.192 1.00 88.50 208 ILE A CA 1
ATOM 1657 C C . ILE A 1 208 ? 26.562 7.859 -28.653 1.00 88.50 208 ILE A C 1
ATOM 1659 O O . ILE A 1 208 ? 25.796 6.902 -28.569 1.00 88.50 208 ILE A O 1
ATOM 1663 N N . GLY A 1 209 ? 27.816 7.715 -29.088 1.00 87.00 209 GLY A N 1
ATOM 1664 C CA . GLY A 1 209 ? 28.405 6.421 -29.441 1.00 87.00 209 GLY A CA 1
ATOM 1665 C C . GLY A 1 209 ? 28.398 5.435 -28.270 1.00 87.00 209 GLY A C 1
ATOM 1666 O O . GLY A 1 209 ? 27.994 4.285 -28.433 1.00 87.00 209 GLY A O 1
ATOM 1667 N N . ASN A 1 210 ? 28.738 5.900 -27.065 1.00 87.31 210 ASN A N 1
ATOM 1668 C CA . ASN A 1 210 ? 28.697 5.089 -25.844 1.00 87.31 210 ASN A CA 1
ATOM 1669 C C . ASN A 1 210 ? 27.280 4.596 -25.515 1.00 87.31 210 ASN A C 1
ATOM 1671 O O . ASN A 1 210 ? 27.105 3.430 -25.158 1.00 87.31 210 ASN A O 1
ATOM 1675 N N . TYR A 1 211 ? 26.263 5.447 -25.692 1.00 87.38 211 TYR A N 1
ATOM 1676 C CA . TYR A 1 211 ? 24.858 5.044 -25.560 1.00 87.38 211 TYR A CA 1
ATOM 1677 C C . TYR A 1 211 ? 2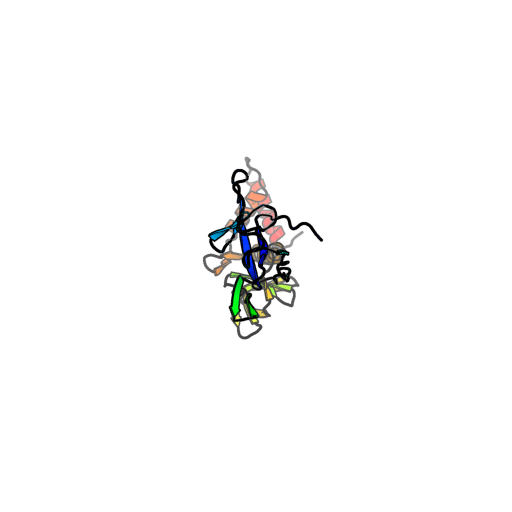4.490 3.910 -26.528 1.00 87.38 211 TYR A C 1
ATOM 1679 O O . TYR A 1 211 ? 23.875 2.919 -26.125 1.00 87.38 211 TYR A O 1
ATOM 1687 N N . LEU A 1 212 ? 24.877 4.037 -27.802 1.00 86.12 212 LEU A N 1
ATOM 1688 C CA . LEU A 1 212 ? 24.575 3.038 -28.830 1.00 86.12 212 LEU A CA 1
ATOM 1689 C C . LEU A 1 212 ? 25.276 1.699 -28.544 1.00 86.12 212 LEU A C 1
ATOM 1691 O O . LEU A 1 212 ? 24.620 0.659 -28.570 1.00 86.12 212 LEU A O 1
ATOM 1695 N N . ASN A 1 213 ? 26.554 1.720 -28.154 1.00 85.50 213 ASN A N 1
ATOM 1696 C CA . ASN A 1 213 ? 27.298 0.511 -27.778 1.00 85.50 213 ASN A CA 1
ATOM 1697 C C . ASN A 1 213 ? 26.666 -0.202 -26.570 1.00 85.50 213 ASN A C 1
ATOM 1699 O O . ASN A 1 213 ? 26.474 -1.422 -26.581 1.00 85.50 213 ASN A O 1
ATOM 1703 N N . GLN A 1 214 ? 26.261 0.560 -25.546 1.00 81.69 214 GLN A N 1
ATOM 1704 C CA . GLN A 1 214 ? 25.588 0.009 -24.369 1.00 81.69 214 GLN A CA 1
ATOM 1705 C C . GLN A 1 214 ? 24.234 -0.624 -24.728 1.00 81.69 214 GLN A C 1
ATOM 1707 O O . GLN A 1 214 ? 23.880 -1.681 -24.197 1.00 81.69 214 GLN A O 1
ATOM 1712 N N . LYS A 1 215 ? 23.477 0.001 -25.637 1.00 79.25 215 LYS A N 1
ATOM 1713 C CA . LYS A 1 215 ? 22.202 -0.524 -26.144 1.00 79.25 215 LYS A CA 1
ATOM 1714 C C . LYS A 1 215 ? 22.388 -1.851 -26.887 1.00 79.25 215 LYS A C 1
ATOM 1716 O O . LYS A 1 215 ? 21.563 -2.748 -26.717 1.00 79.25 215 LYS A O 1
ATOM 1721 N N . GLU A 1 216 ? 23.454 -1.986 -27.673 1.00 77.00 216 GLU A N 1
ATOM 1722 C CA . GLU A 1 216 ? 23.769 -3.200 -28.441 1.00 77.00 216 GLU A CA 1
ATOM 1723 C C . GLU A 1 216 ? 24.412 -4.314 -27.596 1.00 77.00 216 GLU A C 1
ATOM 1725 O O . GLU A 1 216 ? 24.567 -5.441 -28.064 1.00 77.00 216 GLU A O 1
ATOM 1730 N N . GLY A 1 217 ? 24.729 -4.043 -26.324 1.00 66.62 217 GLY A N 1
ATOM 1731 C CA . GLY A 1 217 ? 25.368 -5.015 -25.435 1.00 66.62 217 GLY A CA 1
ATOM 1732 C C . GLY A 1 217 ? 26.835 -5.278 -25.780 1.00 66.62 217 GLY A C 1
ATOM 1733 O O . GLY A 1 217 ? 27.395 -6.277 -25.328 1.00 66.62 217 GLY A O 1
ATOM 1734 N N . VAL A 1 218 ? 27.448 -4.386 -26.561 1.00 56.78 218 VAL A N 1
ATOM 1735 C CA . VAL A 1 218 ? 28.874 -4.412 -26.876 1.00 56.78 218 VAL A CA 1
ATOM 1736 C C . VAL A 1 218 ? 29.603 -3.811 -25.674 1.00 56.78 218 VAL A C 1
ATOM 1738 O O . VAL A 1 218 ? 29.507 -2.612 -25.415 1.00 56.78 218 VAL A O 1
ATOM 1741 N N . LYS A 1 219 ? 30.235 -4.680 -24.880 1.00 45.06 219 LYS A N 1
ATOM 1742 C CA . LYS A 1 219 ? 31.158 -4.291 -23.807 1.00 45.06 219 LYS A CA 1
ATOM 1743 C C . LYS A 1 219 ? 32.550 -4.048 -24.361 1.00 45.06 219 LYS A C 1
ATOM 1745 O O . LYS A 1 219 ? 32.972 -4.867 -25.207 1.00 45.06 219 LYS A O 1
#

Radius of gyration: 39.82 Å; chains: 1; bounding box: 69×42×100 Å

Secondary structure (DSSP, 8-state):
-------TT-EEEETTS-EEEEEEE-SSSSS-EEETTS-EE-TTS-S-SSS-S-TT-EEEEEPPPP------PPPTTEEEEEEEEETTEEEEEEEE---PPPPTT-EEEETTS-EEEEEEEETTTEEEEEEEE-TTS-EEEEEEEE-EEEPPHHHHHHHHHHHHHTTEEEETTTTEEEEPPHHHHHHHHHHHHS-SS---HHHHHHHHHHHHHHHHT--

Foldseek 3Di:
DPQQFDDAQWWFAFLLRDIWHFHFACPPDCQRTATPVRAGHHRRQHRDPVVPRDRRRGDGTDDDPPDDDDDDDDDPQFPDWDWDDDPPDIDIDTHGHPPDPDDQQFWFAAPQLKIFGFHQDDPDFKTWGQWIAGPVGDIDGTDIDTDGGGDDPVSNVSRQVSLVLVQWHQDSVVSHTHHHDPVNVLVVQCPVPDDPDDDDPVVSVVSSVVVVCVNVVND